Protein AF-A0A8H6X3E8-F1 (afdb_monomer_lite)

Organism: NCBI:txid2733690

Sequence (227 aa):
MFSSPVAAVLWLTLVSVALADEPLVNSFNVSTCPGYSLHSLSETDAGLTAQLSLAGPACNAFGIDITDLTIEVKYETETRLHVNIFDTANSQFTIPETVVTRAQVSDSNTAAKSDLVFNYDPSPFAFWITRRSAPHSIPLFDTRPSSLPTTPIPPVIAGDPSTELDGFPLVFENQYIQVTILGVVHKPSEVLVGGEGKTYSYAGPQQKLVVSKLALDLNGRTTIEWK

InterPro domains:
  IPR011013 Galactose mutarotase-like domain superfamily [SSF74650] (26-180)

Radius of gyration: 25.51 Å; chains: 1; bounding box: 54×74×84 Å

Foldseek 3Di:
DDDDDDDDDDDDDDDPPPPPPDPDDALLACLPFQFWFWDDKDADQFGIKTKIARRDDFNNNAATFQGIKIWTWGQQAQEDIDIDIDRPVNLADDDDCVVPPDRDRDPPGGPVSHQWDWDWDGVSTWIFIDGVVCNPDDTPGTQDQVVDDDDQDCAPDPPDCPRTDHDRGPTDHQHKDKDKDFPLQDDFPFKAKQRHTFDWDADNVRSIIMTIRDRDRPVDDMDIDTD

pLDDT: mean 83.89, std 16.43, range [31.72, 98.56]

Secondary structure (DSSP, 8-state):
--PPPPPP---------------------GGG---EEEEEEEEETTEEEEEEEESSS---SSSPBPSEEEEEEEEEETTEEEEEEEETT--S----TTTS-PPPPPTT--TTT-SEEEEEEETTEEEEEEETT-TTSPPSEE--GGGSPPSPBPPSSTT-GGG-B-------B---EEEEEE---S--S-EEETTEE--EEEEGGGTEEEEEEE---TTS---EEE-

Structure (mmCIF, N/CA/C/O backbone):
data_AF-A0A8H6X3E8-F1
#
_entry.id   AF-A0A8H6X3E8-F1
#
loop_
_atom_site.group_PDB
_atom_site.id
_atom_site.type_symbol
_atom_site.label_atom_id
_atom_site.label_alt_id
_atom_site.label_comp_id
_atom_site.label_asym_id
_atom_site.label_entity_id
_atom_site.label_seq_id
_atom_site.pdbx_PDB_ins_code
_atom_site.Cartn_x
_atom_site.Cartn_y
_atom_site.Cartn_z
_atom_site.occupancy
_atom_site.B_iso_or_equiv
_atom_site.auth_seq_id
_atom_site.auth_comp_id
_atom_site.auth_asym_id
_atom_site.auth_atom_id
_atom_site.pdbx_PDB_model_num
ATOM 1 N N . MET A 1 1 ? -11.147 -52.843 -60.252 1.00 40.88 1 MET A N 1
ATOM 2 C CA . MET A 1 1 ? -11.204 -51.372 -60.116 1.00 40.88 1 MET A CA 1
ATOM 3 C C . MET A 1 1 ? -11.263 -51.058 -58.632 1.00 40.88 1 MET A C 1
ATOM 5 O O . MET A 1 1 ? -12.295 -51.298 -58.026 1.00 40.88 1 MET A O 1
ATOM 9 N N . PHE A 1 2 ? -10.146 -50.642 -58.034 1.00 32.94 2 PHE A N 1
ATOM 10 C CA . PHE A 1 2 ? -10.081 -50.224 -56.630 1.00 32.94 2 PHE A CA 1
ATOM 11 C C . PHE A 1 2 ? -9.999 -48.695 -56.589 1.00 32.94 2 PHE A C 1
ATOM 13 O O . PHE A 1 2 ? -9.192 -48.105 -57.303 1.00 32.94 2 PHE A O 1
ATOM 20 N N . SER A 1 3 ? -10.878 -48.077 -55.803 1.00 36.38 3 SER A N 1
ATOM 21 C CA . SER A 1 3 ? -10.957 -46.631 -55.590 1.00 36.38 3 SER A CA 1
ATOM 22 C C . SER A 1 3 ? -10.023 -46.237 -54.444 1.00 36.38 3 SER A C 1
ATOM 24 O O . SER A 1 3 ? -10.183 -46.750 -53.339 1.00 36.38 3 SER A O 1
ATOM 26 N N . SER A 1 4 ? -9.064 -45.339 -54.687 1.00 38.75 4 SER A N 1
ATOM 27 C CA . SER A 1 4 ? -8.252 -44.717 -53.625 1.00 38.75 4 SER A CA 1
ATOM 28 C C . SER A 1 4 ? -9.047 -43.634 -52.888 1.00 38.75 4 SER A C 1
ATOM 30 O O . SER A 1 4 ? -9.792 -42.900 -53.540 1.00 38.75 4 SER A O 1
ATOM 32 N N . PRO A 1 5 ? -8.848 -43.445 -51.572 1.00 47.28 5 PRO A N 1
ATOM 33 C CA . PRO A 1 5 ? -9.266 -42.232 -50.891 1.00 47.28 5 PRO A CA 1
ATOM 34 C C . PRO A 1 5 ? -8.154 -41.176 -50.977 1.00 47.28 5 PRO A C 1
ATOM 36 O O . PRO A 1 5 ? -6.976 -41.462 -50.767 1.00 47.28 5 PRO A O 1
ATOM 39 N N . VAL A 1 6 ? -8.535 -39.940 -51.292 1.00 43.56 6 VAL A N 1
ATOM 40 C CA . VAL A 1 6 ? -7.657 -38.768 -51.207 1.00 43.56 6 VAL A CA 1
ATOM 41 C C . VAL A 1 6 ? -7.651 -38.303 -49.751 1.00 43.56 6 VAL A C 1
ATOM 43 O O . VAL A 1 6 ? -8.700 -37.961 -49.210 1.00 43.56 6 VAL A O 1
ATOM 46 N N . ALA A 1 7 ? -6.485 -38.306 -49.106 1.00 41.38 7 ALA A N 1
ATOM 47 C CA . ALA A 1 7 ? -6.306 -37.729 -47.778 1.00 41.38 7 ALA A CA 1
ATOM 48 C C . ALA A 1 7 ? -6.079 -36.214 -47.905 1.00 41.38 7 ALA A C 1
ATOM 50 O O . ALA A 1 7 ? -5.120 -35.778 -48.541 1.00 41.38 7 ALA A O 1
ATOM 51 N N . ALA A 1 8 ? -6.958 -35.414 -47.303 1.00 39.75 8 ALA A N 1
ATOM 52 C CA . ALA A 1 8 ? -6.764 -33.978 -47.147 1.00 39.75 8 ALA A CA 1
ATOM 53 C C . ALA A 1 8 ? -5.967 -33.719 -45.859 1.00 39.75 8 ALA A C 1
ATOM 55 O O . ALA A 1 8 ? -6.426 -34.041 -44.765 1.00 39.75 8 ALA A O 1
ATOM 56 N N . VAL A 1 9 ? -4.765 -33.156 -45.994 1.00 40.47 9 VAL A N 1
ATOM 57 C CA . VAL A 1 9 ? -3.933 -32.719 -44.865 1.00 40.47 9 VAL A CA 1
ATOM 58 C C . VAL A 1 9 ? -4.244 -31.249 -44.598 1.00 40.47 9 VAL A C 1
ATOM 60 O O . VAL A 1 9 ? -3.979 -30.391 -45.439 1.00 40.47 9 VAL A O 1
ATOM 63 N N . LEU A 1 10 ? -4.844 -30.970 -43.442 1.00 31.72 10 LEU A N 1
ATOM 64 C CA . LEU A 1 10 ? -5.155 -29.620 -42.982 1.00 31.72 10 LEU A CA 1
ATOM 65 C C . LEU A 1 10 ? -3.934 -29.061 -42.234 1.00 31.72 10 LEU A C 1
ATOM 67 O O . LEU A 1 10 ? -3.553 -29.587 -41.191 1.00 31.72 10 LEU A O 1
ATOM 71 N N . TRP A 1 11 ? -3.317 -28.006 -42.763 1.00 37.66 11 TRP A N 1
ATOM 72 C CA . TRP A 1 11 ? -2.226 -27.299 -42.092 1.00 37.66 11 TRP A CA 1
ATOM 73 C C . TRP A 1 11 ? -2.816 -26.204 -41.197 1.00 37.66 11 TRP A C 1
ATOM 75 O O . TRP A 1 11 ? -3.348 -25.217 -41.700 1.00 37.66 11 TRP A O 1
ATOM 85 N N . LEU A 1 12 ? -2.739 -26.371 -39.875 1.00 37.75 12 LEU A N 1
ATOM 86 C CA . LEU A 1 12 ? -2.974 -25.280 -38.926 1.00 37.75 12 LEU A CA 1
ATOM 87 C C . LEU A 1 12 ? -1.683 -24.469 -38.787 1.00 37.75 12 LEU A C 1
ATOM 89 O O . LEU A 1 12 ? -0.704 -24.935 -38.207 1.00 37.75 12 LEU A O 1
ATOM 93 N N . THR A 1 13 ? -1.675 -23.246 -39.310 1.00 37.94 13 THR A N 1
ATOM 94 C CA . THR A 1 13 ? -0.635 -22.261 -39.003 1.00 37.94 13 THR A CA 1
ATOM 95 C C . THR A 1 13 ? -0.908 -21.662 -37.627 1.00 37.94 13 THR A C 1
ATOM 97 O O . THR A 1 13 ? -1.825 -20.857 -37.467 1.00 37.94 13 THR A O 1
ATOM 100 N N . LEU A 1 14 ? -0.110 -22.049 -36.632 1.00 42.88 14 LEU A N 1
ATOM 101 C CA . LEU A 1 14 ? 0.003 -21.324 -35.368 1.00 42.88 14 LEU A CA 1
ATOM 102 C C . LEU A 1 14 ? 0.678 -19.977 -35.649 1.00 42.88 14 LEU A C 1
ATOM 104 O O . LEU A 1 14 ? 1.861 -19.927 -35.981 1.00 42.88 14 LEU A O 1
ATOM 108 N N . VAL A 1 15 ? -0.078 -18.887 -35.539 1.00 45.19 15 VAL A N 1
ATOM 109 C CA . VAL A 1 15 ? 0.494 -17.540 -35.469 1.00 45.19 15 VAL A CA 1
ATOM 110 C C . VAL A 1 15 ? 0.884 -17.309 -34.015 1.00 45.19 15 VAL A C 1
ATOM 112 O O . VAL A 1 15 ? 0.040 -16.995 -33.180 1.00 45.19 15 VAL A O 1
ATOM 115 N N . SER A 1 16 ? 2.162 -17.501 -33.699 1.00 46.25 16 SER A N 1
ATOM 116 C CA . SER A 1 16 ? 2.721 -17.033 -32.433 1.00 46.25 16 SER A CA 1
ATO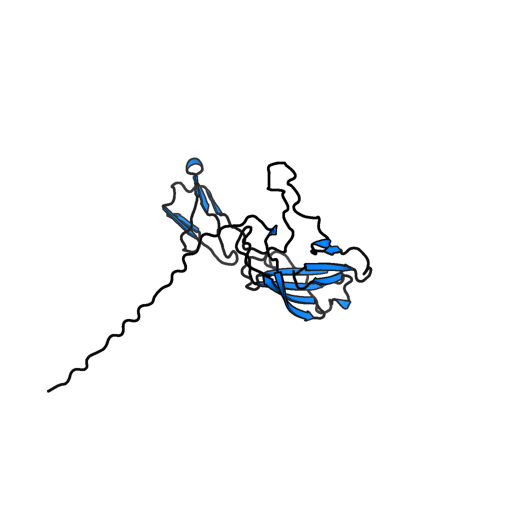M 117 C C . SER A 1 16 ? 2.852 -15.516 -32.516 1.00 46.25 16 SER A C 1
ATOM 119 O O . SER A 1 16 ? 3.774 -15.003 -33.149 1.00 46.25 16 SER A O 1
ATOM 121 N N . VAL A 1 17 ? 1.919 -14.785 -31.905 1.00 44.78 17 VAL A N 1
ATOM 122 C CA . VAL A 1 17 ? 2.132 -13.365 -31.611 1.00 44.78 17 VAL A CA 1
ATOM 123 C C . VAL A 1 17 ? 3.135 -13.320 -30.466 1.00 44.78 17 VAL A C 1
ATOM 125 O O . VAL A 1 17 ? 2.775 -13.503 -29.307 1.00 44.78 17 VAL A O 1
ATOM 128 N N . ALA A 1 18 ? 4.413 -13.146 -30.795 1.00 47.00 18 ALA A N 1
ATOM 129 C CA . ALA A 1 18 ? 5.382 -12.705 -29.808 1.00 47.00 18 ALA A CA 1
ATOM 130 C C . ALA A 1 18 ? 5.005 -11.264 -29.450 1.00 47.00 18 ALA A C 1
ATOM 132 O O . ALA A 1 18 ? 5.168 -10.361 -30.271 1.00 47.00 18 ALA A O 1
ATOM 133 N N . LEU A 1 19 ? 4.438 -11.059 -28.260 1.00 45.53 19 LEU A N 1
ATOM 134 C CA . LEU A 1 19 ? 4.411 -9.736 -27.650 1.00 45.53 19 LEU A CA 1
ATOM 135 C C . LEU A 1 19 ? 5.879 -9.352 -27.469 1.00 45.53 19 LEU A C 1
ATOM 137 O O . LEU A 1 19 ? 6.584 -9.959 -26.666 1.00 45.53 19 LEU A O 1
ATOM 141 N N . ALA A 1 20 ? 6.369 -8.434 -28.300 1.00 42.62 20 ALA A N 1
ATOM 142 C CA . ALA A 1 20 ? 7.636 -7.788 -28.026 1.00 42.62 20 ALA A CA 1
ATOM 143 C C . ALA A 1 20 ? 7.467 -7.084 -26.676 1.00 42.62 20 ALA A C 1
ATOM 145 O O . ALA A 1 20 ? 6.574 -6.253 -26.524 1.00 42.62 20 ALA A O 1
ATOM 146 N N . ASP A 1 21 ? 8.258 -7.499 -25.692 1.00 47.53 21 ASP A N 1
ATOM 147 C CA . ASP A 1 21 ? 8.328 -6.854 -24.389 1.00 47.53 21 ASP A CA 1
ATOM 148 C C . ASP A 1 21 ? 8.902 -5.448 -24.629 1.00 47.53 21 ASP A C 1
ATOM 150 O O . ASP A 1 21 ? 10.101 -5.285 -24.874 1.00 47.53 21 ASP A O 1
ATOM 154 N N . GLU A 1 22 ? 8.025 -4.444 -24.727 1.00 52.09 22 GLU A N 1
ATOM 155 C CA . GLU A 1 22 ? 8.434 -3.049 -24.887 1.00 52.09 22 GLU A CA 1
ATOM 156 C C . GLU A 1 22 ? 9.322 -2.672 -23.694 1.00 52.09 22 GLU A C 1
ATOM 158 O O . GLU A 1 22 ? 8.978 -2.971 -22.545 1.00 52.09 22 GLU A O 1
ATOM 163 N N . PRO A 1 23 ? 10.481 -2.032 -23.920 1.00 59.50 23 PRO A N 1
ATOM 164 C CA . PRO A 1 23 ? 11.394 -1.732 -22.835 1.00 59.50 23 PRO A CA 1
ATOM 165 C C . PRO A 1 23 ? 10.707 -0.802 -21.835 1.00 59.50 23 PRO A C 1
ATOM 167 O O . PRO A 1 23 ? 10.338 0.318 -22.180 1.00 59.50 23 PRO A O 1
ATOM 170 N N . LEU A 1 24 ? 10.588 -1.248 -20.582 1.00 67.00 24 LEU A N 1
ATOM 171 C CA . LEU A 1 24 ? 10.084 -0.430 -19.479 1.00 67.00 24 LEU A CA 1
ATOM 172 C C . LEU A 1 24 ? 10.776 0.932 -19.429 1.00 67.00 24 LEU A C 1
ATOM 174 O O . LEU A 1 24 ? 11.992 1.026 -19.189 1.00 67.00 24 LEU A O 1
ATOM 178 N N . VAL A 1 25 ? 9.973 1.973 -19.648 1.00 77.94 25 VAL A N 1
ATOM 179 C CA . VAL A 1 25 ? 10.348 3.371 -19.473 1.00 77.94 25 VAL A CA 1
ATOM 180 C C . VAL A 1 25 ? 9.780 3.829 -18.142 1.00 77.94 25 VAL A C 1
ATOM 182 O O . VAL A 1 25 ? 8.579 4.040 -18.009 1.00 77.94 25 VAL A O 1
ATOM 185 N N . ASN A 1 26 ? 10.670 3.978 -17.169 1.00 84.12 26 ASN A N 1
ATOM 186 C CA . ASN A 1 26 ? 10.313 4.518 -15.871 1.00 84.12 26 ASN A CA 1
ATOM 187 C C . ASN A 1 26 ? 10.025 6.018 -16.002 1.00 84.12 26 ASN A C 1
ATOM 189 O O . ASN A 1 26 ? 10.813 6.739 -16.623 1.00 84.12 26 ASN A O 1
ATOM 193 N N . SER A 1 27 ? 8.931 6.496 -15.410 1.00 85.44 27 SER A N 1
ATOM 194 C CA . SER A 1 27 ? 8.602 7.927 -15.434 1.00 85.44 27 SER A CA 1
ATOM 195 C C . SER A 1 27 ? 9.453 8.748 -14.462 1.00 85.44 27 SER A C 1
ATOM 197 O O . SER A 1 27 ? 9.591 9.955 -14.655 1.00 85.44 27 SER A O 1
ATOM 199 N N . PHE A 1 28 ? 10.036 8.104 -13.441 1.00 84.62 28 PHE A N 1
ATOM 200 C CA . PHE A 1 28 ? 10.772 8.728 -12.335 1.00 84.62 28 PHE A CA 1
ATOM 201 C C . PHE A 1 28 ? 9.982 9.830 -11.616 1.00 84.62 28 PHE A C 1
ATOM 203 O O . PHE A 1 28 ? 10.574 10.714 -11.004 1.00 84.62 28 PHE A O 1
ATOM 210 N N . ASN A 1 29 ? 8.649 9.796 -11.703 1.00 85.88 29 ASN A N 1
ATOM 211 C CA . ASN A 1 29 ? 7.792 10.859 -11.202 1.00 85.88 29 ASN A CA 1
ATOM 212 C C . ASN A 1 29 ? 6.521 10.292 -10.560 1.00 85.88 29 ASN A C 1
ATOM 214 O O . ASN A 1 29 ? 5.564 9.910 -11.237 1.00 85.88 29 ASN A O 1
ATOM 218 N N . VAL A 1 30 ? 6.487 10.333 -9.230 1.00 90.38 30 VAL A N 1
ATOM 219 C CA . VAL A 1 30 ? 5.354 9.831 -8.445 1.00 90.38 30 VAL A CA 1
ATOM 220 C C . VAL A 1 30 ? 4.165 10.787 -8.391 1.00 90.38 30 VAL A C 1
ATOM 222 O O . VAL A 1 30 ? 3.067 10.353 -8.060 1.00 90.38 30 VAL A O 1
ATOM 225 N N . SER A 1 31 ? 4.323 12.069 -8.745 1.00 90.88 31 SER A N 1
ATOM 226 C CA . SER A 1 31 ? 3.215 13.047 -8.700 1.00 90.88 31 SER A CA 1
ATOM 227 C C . SER A 1 31 ? 2.073 12.717 -9.665 1.00 90.88 31 SER A C 1
ATOM 229 O O . SER A 1 31 ? 0.961 13.216 -9.508 1.00 90.88 31 SER A O 1
ATOM 231 N N . THR A 1 32 ? 2.344 11.861 -10.652 1.00 90.19 32 THR A N 1
ATOM 232 C CA . THR A 1 32 ? 1.369 11.406 -11.650 1.00 90.19 32 THR A CA 1
ATOM 233 C C . THR A 1 32 ? 0.772 10.035 -11.339 1.00 90.19 32 THR A C 1
ATOM 235 O O . THR A 1 32 ? -0.114 9.584 -12.064 1.00 90.19 32 THR A O 1
ATOM 238 N N . CYS A 1 33 ? 1.228 9.369 -10.273 1.00 94.88 33 CYS A N 1
ATOM 239 C CA . CYS A 1 33 ? 0.731 8.050 -9.917 1.00 94.88 33 CYS A CA 1
ATOM 240 C C . CYS A 1 33 ? -0.719 8.121 -9.431 1.00 94.88 33 CYS A C 1
ATOM 242 O O . CYS A 1 33 ? -1.036 8.936 -8.559 1.00 94.88 33 CYS A O 1
ATOM 244 N N . PRO A 1 34 ? -1.609 7.260 -9.957 1.00 95.94 34 PRO A N 1
ATOM 245 C CA . PRO A 1 34 ? -3.038 7.346 -9.668 1.00 95.94 34 PRO A CA 1
ATOM 246 C C . PRO A 1 34 ? -3.383 6.925 -8.232 1.00 95.94 34 PRO A C 1
ATOM 248 O O . PRO A 1 34 ? -4.476 7.217 -7.750 1.00 95.94 34 PRO A O 1
ATOM 251 N N . GLY A 1 35 ? -2.468 6.235 -7.545 1.00 96.38 35 GLY A N 1
ATOM 252 C CA . GLY A 1 35 ? -2.759 5.562 -6.288 1.00 96.38 35 GLY A CA 1
ATOM 253 C C . GLY A 1 35 ? -3.698 4.375 -6.497 1.00 96.38 35 GLY A C 1
ATOM 254 O O . GLY A 1 35 ? -3.790 3.814 -7.588 1.00 96.38 35 GLY A O 1
ATOM 255 N N . TYR A 1 36 ? -4.414 3.999 -5.445 1.00 98.31 36 TYR A N 1
ATOM 256 C CA . TYR A 1 36 ? -5.285 2.827 -5.436 1.00 98.31 36 TYR A CA 1
ATOM 257 C C . TYR A 1 36 ? -6.697 3.200 -5.000 1.00 98.31 36 TYR A C 1
ATOM 259 O O . TYR A 1 36 ? -6.880 4.180 -4.286 1.00 98.31 36 TYR A O 1
ATOM 267 N N . SER A 1 37 ? -7.684 2.401 -5.385 1.00 98.31 37 SER A N 1
ATOM 268 C CA . SER A 1 37 ? -9.071 2.521 -4.936 1.00 98.31 37 SER A CA 1
ATOM 269 C C . SER A 1 37 ? -9.541 1.204 -4.333 1.00 98.31 37 SER A C 1
ATOM 271 O O . SER A 1 37 ? -9.174 0.122 -4.789 1.00 98.31 37 SER A O 1
ATOM 273 N N . LEU A 1 38 ? -10.376 1.298 -3.303 1.00 98.38 38 LEU A N 1
ATOM 274 C CA . LEU A 1 38 ? -11.002 0.157 -2.653 1.00 98.38 38 LEU A CA 1
ATOM 275 C C . LEU A 1 38 ? -11.981 -0.526 -3.614 1.00 98.38 38 LEU A C 1
ATOM 277 O O . LEU A 1 38 ? -12.972 0.071 -4.032 1.00 98.38 38 LEU A O 1
ATOM 281 N N . HIS A 1 39 ? -11.712 -1.790 -3.926 1.00 97.50 39 HIS A N 1
ATOM 282 C CA . HIS A 1 39 ? -12.549 -2.629 -4.778 1.00 97.50 39 HIS A CA 1
ATOM 283 C C . HIS A 1 39 ? -13.544 -3.464 -3.959 1.00 97.50 39 HIS A C 1
ATOM 285 O O . HIS A 1 39 ? -14.726 -3.541 -4.291 1.00 97.50 39 HIS A O 1
ATOM 291 N N . SER A 1 40 ? -13.093 -4.080 -2.864 1.00 97.62 40 SER A N 1
ATOM 292 C CA . SER A 1 40 ? -13.963 -4.861 -1.974 1.00 97.62 40 SER A CA 1
ATOM 293 C C . SER A 1 40 ? -13.443 -4.875 -0.544 1.00 97.62 40 SER A C 1
ATOM 295 O O . SER A 1 40 ? -12.238 -4.780 -0.332 1.00 97.62 40 SER A O 1
ATOM 297 N N . LEU A 1 41 ? -14.340 -5.056 0.424 1.00 97.75 41 LEU A N 1
ATOM 298 C CA . LEU A 1 41 ? -14.025 -5.066 1.850 1.00 97.75 41 LEU A CA 1
ATOM 299 C C . LEU A 1 41 ? -14.802 -6.172 2.571 1.00 97.75 41 LEU A C 1
ATOM 301 O O . LEU A 1 41 ? -16.004 -6.326 2.360 1.00 97.75 41 LEU A O 1
ATOM 305 N N . SER A 1 42 ? -14.115 -6.904 3.443 1.00 97.50 42 SER A N 1
ATOM 306 C CA . SER A 1 42 ? -14.690 -7.882 4.363 1.00 97.50 42 SER A CA 1
ATOM 307 C C . SER A 1 42 ? -14.216 -7.577 5.779 1.00 97.50 42 SER A C 1
ATOM 309 O O . SER A 1 42 ? -13.018 -7.608 6.049 1.00 97.50 42 SER A O 1
ATOM 311 N N . GLU A 1 43 ? -15.147 -7.317 6.691 1.00 95.75 43 GLU A N 1
ATOM 312 C CA . GLU A 1 43 ? -14.853 -7.014 8.094 1.00 95.75 43 GLU A CA 1
ATOM 313 C C . GLU A 1 43 ? -15.239 -8.179 9.012 1.00 95.75 43 GLU A C 1
ATOM 315 O O . GLU A 1 43 ? -16.175 -8.934 8.749 1.00 95.75 43 GLU A O 1
ATOM 320 N N . THR A 1 44 ? -14.503 -8.311 10.109 1.00 92.69 44 THR A N 1
ATOM 321 C CA . THR A 1 44 ? -14.732 -9.267 11.194 1.00 92.69 44 THR A CA 1
ATOM 322 C C . THR A 1 44 ? -14.451 -8.580 12.530 1.00 92.69 44 THR A C 1
ATOM 324 O O . THR A 1 44 ? -13.820 -7.524 12.576 1.00 92.69 44 THR A O 1
ATOM 327 N N . ASP A 1 45 ? -14.821 -9.208 13.645 1.00 90.50 45 ASP A N 1
ATOM 328 C CA . ASP A 1 45 ? -14.486 -8.668 14.969 1.00 90.50 45 ASP A CA 1
ATOM 329 C C . ASP A 1 45 ? -12.969 -8.548 15.201 1.00 90.50 45 ASP A C 1
ATOM 331 O O . ASP A 1 45 ? -12.534 -7.715 15.996 1.00 90.50 45 ASP A O 1
ATOM 335 N N . ALA A 1 46 ? -12.157 -9.354 14.508 1.00 90.19 46 ALA A N 1
ATOM 336 C CA . ALA A 1 46 ? -10.700 -9.386 14.636 1.00 90.19 46 ALA A CA 1
ATOM 337 C C . ALA A 1 46 ? -9.970 -8.399 13.700 1.00 90.19 46 ALA A C 1
ATOM 339 O O . ALA A 1 46 ? -8.752 -8.232 13.817 1.00 90.19 46 ALA A O 1
ATOM 340 N N . GLY A 1 47 ? -10.684 -7.730 12.787 1.00 93.94 47 GLY A N 1
ATOM 341 C CA . GLY A 1 47 ? -10.098 -6.818 11.805 1.00 93.94 47 GLY A CA 1
ATOM 342 C C . GLY A 1 47 ? -10.780 -6.883 10.442 1.00 93.94 47 GLY A C 1
ATOM 343 O O . GLY A 1 47 ? -11.956 -7.223 10.353 1.00 93.94 47 GLY A O 1
ATOM 344 N N . LEU A 1 48 ? -10.058 -6.555 9.371 1.00 96.19 48 LEU A N 1
ATOM 345 C CA . LEU A 1 48 ? -10.621 -6.513 8.021 1.00 96.19 48 LEU A CA 1
ATOM 346 C C . LEU A 1 48 ? -9.638 -6.981 6.950 1.00 96.19 48 LEU A C 1
ATOM 348 O O . LEU A 1 48 ? -8.420 -6.943 7.128 1.00 96.19 48 LEU A O 1
ATOM 352 N N . THR A 1 49 ? -10.195 -7.383 5.814 1.00 98.00 49 THR A N 1
ATOM 353 C CA . THR A 1 49 ? -9.467 -7.647 4.577 1.00 98.00 49 THR A CA 1
ATOM 354 C C . THR A 1 49 ? -10.084 -6.819 3.460 1.00 98.00 49 THR A C 1
ATOM 356 O O . THR A 1 49 ? -11.294 -6.875 3.237 1.00 98.00 49 THR A O 1
ATOM 359 N N . ALA A 1 50 ? -9.259 -6.051 2.759 1.00 97.94 50 ALA A N 1
ATOM 360 C CA . ALA A 1 50 ? -9.667 -5.189 1.662 1.00 97.94 50 ALA A CA 1
ATOM 361 C C . ALA A 1 50 ? -8.869 -5.511 0.399 1.00 97.94 50 ALA A C 1
ATOM 363 O O . ALA A 1 50 ? -7.664 -5.721 0.470 1.00 97.94 50 ALA A O 1
ATOM 364 N N . GLN A 1 51 ? -9.538 -5.495 -0.751 1.00 98.56 51 GLN A N 1
ATOM 365 C CA . GLN A 1 51 ? -8.889 -5.542 -2.058 1.00 98.56 51 GLN A CA 1
ATOM 366 C C . GLN A 1 51 ? -8.830 -4.135 -2.621 1.00 98.56 51 GLN A C 1
ATOM 368 O O . GLN A 1 51 ? -9.854 -3.445 -2.655 1.00 98.56 51 GLN A O 1
ATOM 373 N N . LEU A 1 52 ? -7.651 -3.729 -3.073 1.00 98.56 52 LEU A N 1
ATOM 374 C CA . LEU A 1 52 ? -7.433 -2.479 -3.773 1.00 98.56 52 LEU A CA 1
ATOM 375 C C . LEU A 1 52 ? -7.049 -2.745 -5.224 1.00 98.56 52 LEU A C 1
ATOM 377 O O . LEU A 1 52 ? -6.291 -3.672 -5.501 1.00 98.56 52 LEU A O 1
ATOM 381 N N . SER A 1 53 ? -7.501 -1.871 -6.114 1.00 98.38 53 SER A N 1
ATOM 382 C CA . SER A 1 53 ? -7.085 -1.855 -7.515 1.00 98.38 53 SER A CA 1
ATOM 383 C C . SER A 1 53 ? -6.447 -0.515 -7.853 1.00 98.38 53 SER A C 1
ATOM 385 O O . SER A 1 53 ? -6.864 0.523 -7.331 1.00 98.38 53 SER A O 1
ATOM 387 N N . LEU A 1 54 ? -5.437 -0.530 -8.719 1.00 98.06 54 LEU A N 1
ATOM 388 C CA . LEU A 1 54 ? -4.783 0.677 -9.216 1.00 98.06 54 LEU A CA 1
ATOM 389 C C . LEU A 1 54 ? -5.827 1.628 -9.828 1.00 98.06 54 LEU A C 1
ATOM 391 O O . LEU A 1 54 ? -6.617 1.239 -10.689 1.00 98.06 54 LEU A O 1
ATOM 395 N N . ALA A 1 55 ? -5.851 2.881 -9.374 1.00 97.25 55 ALA A N 1
ATOM 396 C CA . ALA A 1 55 ? -6.944 3.820 -9.647 1.00 97.25 55 ALA A CA 1
ATOM 397 C C . ALA A 1 55 ? -6.857 4.508 -11.027 1.00 97.25 55 ALA A C 1
ATOM 399 O O . ALA A 1 55 ? -7.521 5.516 -11.278 1.00 97.25 55 ALA A O 1
ATOM 400 N N . GLY A 1 56 ? -6.023 3.995 -11.930 1.00 96.00 56 GLY A N 1
ATOM 401 C CA . GLY A 1 56 ? -5.766 4.577 -13.242 1.00 96.00 56 GLY A CA 1
ATOM 402 C C . GLY A 1 56 ? -4.645 3.849 -13.987 1.00 96.00 56 GLY A C 1
ATOM 403 O O . GLY A 1 56 ? -4.246 2.757 -13.582 1.00 96.00 56 GLY A O 1
ATOM 404 N N . PRO A 1 57 ? -4.135 4.433 -15.086 1.00 95.19 57 PRO A N 1
ATOM 405 C CA . PRO A 1 57 ? -2.977 3.896 -15.790 1.00 95.19 57 PRO A CA 1
ATOM 406 C C . PRO A 1 57 ? -1.749 3.814 -14.877 1.00 95.19 57 PRO A C 1
ATOM 408 O O . PRO A 1 57 ? -1.504 4.731 -14.095 1.00 95.19 57 PRO A O 1
ATOM 411 N N . ALA A 1 58 ? -0.964 2.747 -15.029 1.00 93.50 58 ALA A N 1
ATOM 412 C CA . ALA A 1 58 ? 0.329 2.603 -14.368 1.00 93.50 58 ALA A CA 1
ATOM 413 C C . ALA A 1 58 ? 1.239 3.802 -14.675 1.00 93.50 58 ALA A C 1
ATOM 415 O O . ALA A 1 58 ? 1.427 4.162 -15.841 1.00 93.50 58 ALA A O 1
ATOM 416 N N . CYS A 1 59 ? 1.778 4.422 -13.626 1.00 92.00 59 CYS A N 1
ATOM 417 C CA . CYS A 1 59 ? 2.747 5.508 -13.744 1.00 92.00 59 CYS A CA 1
ATOM 418 C C . CYS A 1 59 ? 4.167 4.976 -13.933 1.00 92.00 59 CYS A C 1
ATOM 420 O O . CYS A 1 59 ? 5.004 5.693 -14.492 1.00 92.00 59 CYS A O 1
ATOM 422 N N . ASN A 1 60 ? 4.425 3.741 -13.487 1.00 90.75 60 ASN A N 1
ATOM 423 C CA . ASN A 1 60 ? 5.705 3.051 -13.552 1.00 90.75 60 ASN A CA 1
ATOM 424 C C . ASN A 1 60 ? 6.859 3.991 -13.175 1.00 90.75 60 ASN A C 1
ATOM 426 O O . ASN A 1 60 ? 7.763 4.248 -13.974 1.00 90.75 60 ASN A O 1
ATOM 430 N N . ALA A 1 61 ? 6.778 4.619 -12.002 1.00 88.94 61 ALA A N 1
ATOM 431 C CA . ALA A 1 61 ? 7.737 5.628 -11.577 1.00 88.94 61 ALA A CA 1
ATOM 432 C C . ALA A 1 61 ? 9.136 5.034 -11.447 1.00 88.94 61 ALA A C 1
ATOM 434 O O . ALA A 1 61 ? 10.089 5.587 -12.001 1.00 88.94 61 ALA A O 1
ATOM 435 N N . PHE A 1 62 ? 9.262 3.887 -10.784 1.00 84.88 62 PHE A N 1
ATOM 436 C CA . PHE A 1 62 ? 10.545 3.229 -10.541 1.00 84.88 62 PHE A CA 1
ATOM 437 C C . PHE A 1 62 ? 10.556 1.731 -10.894 1.00 84.88 62 PHE A C 1
ATOM 439 O O . PHE A 1 62 ? 11.640 1.146 -10.999 1.00 84.88 62 PHE A O 1
ATOM 446 N N . GLY A 1 63 ? 9.397 1.133 -11.159 1.00 86.38 63 GLY A N 1
ATOM 447 C CA . GLY A 1 63 ? 9.198 -0.248 -11.600 1.00 86.38 63 GLY A CA 1
ATOM 448 C C . GLY A 1 63 ? 7.853 -0.427 -12.304 1.00 86.38 63 GLY A C 1
ATOM 449 O O . GLY A 1 63 ? 7.270 0.548 -12.763 1.00 86.38 63 GLY A O 1
ATOM 450 N N . ILE A 1 64 ? 7.367 -1.665 -12.414 1.00 87.75 64 ILE A N 1
ATOM 451 C CA . ILE A 1 64 ? 6.002 -1.936 -12.890 1.00 87.75 64 ILE A CA 1
ATOM 452 C C . ILE A 1 64 ? 5.043 -1.805 -11.706 1.00 87.75 64 ILE A C 1
ATOM 454 O O . ILE A 1 64 ? 5.231 -2.503 -10.705 1.00 87.75 64 ILE A O 1
ATOM 458 N N . ASP A 1 65 ? 4.005 -0.979 -11.834 1.00 92.19 65 ASP A N 1
ATOM 459 C CA . ASP A 1 65 ? 2.916 -0.911 -10.851 1.00 92.19 65 ASP A CA 1
ATOM 460 C C . ASP A 1 65 ? 2.209 -2.264 -10.689 1.00 92.19 65 ASP A C 1
ATOM 462 O O . ASP A 1 65 ? 1.862 -2.942 -11.661 1.00 92.19 65 ASP A O 1
ATOM 466 N N . ILE A 1 66 ? 1.939 -2.642 -9.443 1.00 93.44 66 ILE A N 1
ATOM 467 C CA . ILE A 1 66 ? 1.164 -3.839 -9.121 1.00 93.44 66 ILE A CA 1
ATOM 468 C C . ILE A 1 66 ? -0.319 -3.486 -9.166 1.00 93.44 66 ILE A C 1
ATOM 470 O O . ILE A 1 66 ? -0.796 -2.665 -8.398 1.00 93.44 66 ILE A O 1
ATOM 474 N N . THR A 1 67 ? -1.084 -4.122 -10.047 1.00 96.25 67 THR A N 1
ATOM 475 C CA . THR A 1 67 ? -2.479 -3.721 -10.284 1.00 96.25 67 THR A CA 1
ATOM 476 C C . THR A 1 67 ? -3.402 -3.973 -9.101 1.00 96.25 67 THR A C 1
ATOM 478 O O . THR A 1 67 ? -4.294 -3.164 -8.850 1.00 96.25 67 THR A O 1
ATOM 481 N N . ASP A 1 68 ? -3.192 -5.078 -8.385 1.00 97.56 68 ASP A N 1
ATOM 482 C CA . ASP A 1 68 ? -4.116 -5.570 -7.369 1.00 97.56 68 ASP A CA 1
ATOM 483 C C . ASP A 1 68 ? -3.390 -5.825 -6.052 1.00 97.56 68 ASP A C 1
ATOM 485 O O . ASP A 1 68 ? -2.525 -6.702 -5.950 1.00 97.56 68 ASP A O 1
ATOM 489 N N . LEU A 1 69 ? -3.801 -5.112 -5.007 1.00 98.06 69 LEU A N 1
ATOM 490 C CA . LEU A 1 69 ? -3.257 -5.256 -3.661 1.00 98.06 69 LEU A CA 1
ATOM 491 C C . LEU A 1 69 ? -4.304 -5.822 -2.707 1.00 98.06 69 LEU A C 1
ATOM 493 O O . LEU A 1 69 ? -5.490 -5.504 -2.795 1.00 98.06 69 LEU A O 1
ATOM 497 N N . THR A 1 70 ? -3.834 -6.594 -1.738 1.00 98.19 70 THR A N 1
ATOM 498 C CA . THR A 1 70 ? -4.611 -6.986 -0.569 1.00 98.19 70 THR A CA 1
ATOM 499 C C . THR A 1 70 ? -4.105 -6.216 0.640 1.00 98.19 70 THR A C 1
ATOM 501 O O . THR A 1 70 ? -2.903 -6.143 0.901 1.00 98.19 70 THR A O 1
ATOM 504 N N . ILE A 1 71 ? -5.040 -5.663 1.405 1.00 97.88 71 ILE A N 1
ATOM 505 C CA . ILE A 1 71 ? -4.789 -5.116 2.731 1.00 97.88 71 ILE A CA 1
ATOM 506 C C . ILE A 1 71 ? -5.399 -6.045 3.761 1.00 97.88 71 ILE A C 1
ATOM 508 O O . ILE A 1 71 ? -6.589 -6.347 3.715 1.00 97.88 71 ILE A O 1
ATOM 512 N N . GLU A 1 72 ? -4.592 -6.448 4.731 1.00 96.50 72 GLU A N 1
ATOM 513 C CA . GLU A 1 72 ? -5.035 -7.181 5.904 1.00 96.50 72 GLU A CA 1
ATOM 514 C C . GLU A 1 72 ? -4.767 -6.353 7.160 1.00 96.50 72 GLU A C 1
ATOM 516 O O . GLU A 1 72 ? -3.623 -6.037 7.493 1.00 96.50 72 GLU A O 1
ATOM 521 N N . VAL A 1 73 ? -5.834 -6.030 7.883 1.00 96.56 73 VAL A N 1
ATOM 522 C CA . VAL A 1 73 ? -5.772 -5.341 9.169 1.00 96.56 73 VAL A CA 1
ATOM 523 C C . VAL A 1 73 ? -6.159 -6.326 10.260 1.00 96.56 73 VAL A C 1
ATOM 525 O O . VAL A 1 73 ? -7.251 -6.886 10.227 1.00 96.56 73 VAL A O 1
ATOM 528 N N . LYS A 1 74 ? -5.281 -6.521 11.245 1.00 93.62 74 LYS A N 1
ATOM 529 C CA . LYS A 1 74 ? -5.479 -7.451 12.364 1.00 93.62 74 LYS A CA 1
ATOM 530 C C . LYS A 1 74 ? -5.294 -6.751 13.703 1.00 93.62 74 LYS A C 1
ATOM 532 O O . LYS A 1 74 ? -4.256 -6.136 13.956 1.00 93.62 74 LYS A O 1
ATOM 537 N N . TYR A 1 75 ? -6.278 -6.895 14.582 1.00 92.94 75 TYR A N 1
ATOM 538 C CA . TYR A 1 75 ? -6.185 -6.491 15.981 1.00 92.94 75 TYR A CA 1
ATOM 539 C C . TYR A 1 75 ? -5.456 -7.572 16.776 1.00 92.94 75 TYR A C 1
ATOM 541 O O . TYR A 1 75 ? -6.060 -8.505 17.298 1.00 92.94 75 TYR A O 1
ATOM 549 N N . GLU A 1 76 ? -4.131 -7.475 16.843 1.00 87.62 76 GLU A N 1
ATOM 550 C CA . GLU A 1 76 ? -3.323 -8.529 17.449 1.00 87.62 76 GLU A CA 1
ATOM 551 C C . GLU A 1 76 ? -3.340 -8.484 18.980 1.00 87.62 76 GLU A C 1
ATOM 553 O O . GLU A 1 76 ? -3.254 -9.536 19.603 1.00 87.62 76 GLU A O 1
ATOM 558 N N . THR A 1 77 ? -3.450 -7.298 19.591 1.00 85.06 77 THR A N 1
ATOM 559 C CA . THR A 1 77 ? -3.680 -7.094 21.037 1.00 85.06 77 THR A CA 1
ATOM 560 C C . THR A 1 77 ? -4.502 -5.817 21.267 1.00 85.06 77 THR A C 1
ATOM 562 O O . THR A 1 77 ? -4.754 -5.060 20.331 1.00 85.06 77 THR A O 1
ATOM 565 N N . GLU A 1 78 ? -4.873 -5.512 22.517 1.00 84.69 78 GLU A N 1
ATOM 566 C CA . GLU A 1 78 ? -5.550 -4.247 22.872 1.00 84.69 78 GLU A CA 1
ATOM 567 C C . GLU A 1 78 ? -4.768 -2.997 22.425 1.00 84.69 78 GLU A C 1
ATOM 569 O O . GLU A 1 78 ? -5.362 -1.966 22.101 1.00 84.69 78 GLU A O 1
ATOM 574 N N . THR A 1 79 ? -3.439 -3.101 22.357 1.00 87.19 79 THR A N 1
ATOM 575 C CA . THR A 1 79 ? -2.514 -1.998 22.060 1.00 87.19 79 THR A CA 1
ATOM 576 C C . THR A 1 79 ? -1.715 -2.196 20.771 1.00 87.19 79 THR A C 1
ATOM 578 O O . THR A 1 79 ? -0.823 -1.395 20.488 1.00 87.19 79 THR A O 1
ATOM 581 N N . ARG A 1 80 ? -2.015 -3.231 19.973 1.00 90.31 80 ARG A N 1
ATOM 582 C CA . ARG A 1 80 ? -1.307 -3.518 18.720 1.00 90.31 80 ARG A CA 1
ATOM 583 C C . ARG A 1 80 ? -2.277 -3.835 17.587 1.00 90.31 80 ARG A C 1
ATOM 585 O O . ARG A 1 80 ? -2.906 -4.891 17.559 1.00 90.31 80 ARG A O 1
ATOM 592 N N . LEU A 1 81 ? -2.329 -2.915 16.632 1.00 92.69 81 LEU A N 1
ATOM 593 C CA . LEU A 1 81 ? -2.993 -3.064 15.346 1.00 92.69 81 LEU A CA 1
ATOM 594 C C . LEU A 1 81 ? -1.923 -3.302 14.281 1.00 92.69 81 LEU A C 1
ATOM 596 O O . LEU A 1 81 ? -0.963 -2.536 14.197 1.00 92.69 81 LEU A O 1
ATOM 600 N N . HIS A 1 82 ? -2.088 -4.344 13.477 1.00 93.44 82 HIS A N 1
ATOM 601 C CA . HIS A 1 82 ? -1.191 -4.653 12.373 1.00 93.44 82 HIS A CA 1
ATOM 602 C C . HIS A 1 82 ? -1.889 -4.381 11.048 1.00 93.44 82 HIS A C 1
ATOM 604 O O . HIS A 1 82 ? -2.957 -4.934 10.803 1.00 93.44 82 HIS A O 1
ATOM 610 N N . VAL A 1 83 ? -1.269 -3.569 10.195 1.00 96.00 83 VAL A N 1
ATOM 611 C CA . VAL A 1 83 ? -1.717 -3.316 8.823 1.00 96.00 83 VAL A CA 1
ATOM 612 C C . VAL A 1 83 ? -0.679 -3.924 7.889 1.00 96.00 83 VAL A C 1
ATOM 614 O O . VAL A 1 83 ? 0.489 -3.548 7.941 1.00 96.00 83 VAL A O 1
ATOM 617 N N . ASN A 1 84 ? -1.100 -4.878 7.065 1.00 94.44 84 ASN A N 1
ATOM 618 C CA . ASN A 1 84 ? -0.284 -5.512 6.037 1.00 94.44 84 ASN A CA 1
ATOM 619 C C . ASN A 1 84 ? -0.826 -5.123 4.664 1.00 94.44 84 ASN A C 1
ATOM 621 O O . ASN A 1 84 ? -2.019 -5.297 4.436 1.00 94.44 84 ASN A O 1
ATOM 625 N N . ILE A 1 85 ? 0.025 -4.643 3.761 1.00 95.56 85 ILE A N 1
ATOM 626 C CA . ILE A 1 85 ? -0.332 -4.357 2.367 1.00 95.56 85 ILE A CA 1
ATOM 627 C C . ILE A 1 85 ? 0.614 -5.175 1.498 1.00 95.56 85 ILE A C 1
ATOM 629 O O . ILE A 1 85 ? 1.829 -5.068 1.652 1.00 95.56 85 ILE A O 1
ATOM 633 N N . PHE A 1 86 ? 0.068 -5.998 0.613 1.00 94.12 86 PHE A N 1
ATOM 634 C CA . PHE A 1 86 ? 0.845 -6.902 -0.231 1.00 94.12 86 PHE A CA 1
ATOM 635 C C . PHE A 1 86 ? 0.171 -7.074 -1.590 1.00 94.12 86 PHE A C 1
ATOM 637 O O . PHE A 1 86 ? -1.009 -6.759 -1.751 1.00 94.12 86 PHE A O 1
ATOM 644 N N . ASP A 1 87 ? 0.914 -7.558 -2.583 1.00 94.62 87 ASP A N 1
ATOM 645 C CA . ASP A 1 87 ? 0.319 -7.891 -3.872 1.00 94.62 87 ASP A CA 1
ATOM 646 C C . ASP A 1 87 ? -0.641 -9.067 -3.723 1.00 94.62 87 ASP A C 1
ATOM 648 O O . ASP A 1 87 ? -0.319 -10.064 -3.084 1.00 94.62 87 ASP A O 1
ATOM 652 N N . THR A 1 88 ? -1.822 -8.974 -4.334 1.00 95.12 88 THR A N 1
ATOM 653 C CA . THR A 1 88 ? -2.870 -10.001 -4.192 1.00 95.12 88 THR A CA 1
ATOM 654 C C . THR A 1 88 ? -2.389 -11.378 -4.663 1.00 95.12 88 THR A C 1
ATOM 656 O O . THR A 1 88 ? -2.811 -12.405 -4.134 1.00 95.12 88 THR A O 1
ATOM 659 N N . ALA A 1 89 ? -1.484 -11.409 -5.644 1.00 92.00 89 ALA A N 1
ATOM 660 C CA . ALA A 1 89 ? -0.872 -12.636 -6.146 1.00 92.00 89 ALA A CA 1
ATOM 661 C C . ALA A 1 89 ? 0.119 -13.277 -5.155 1.00 92.00 89 ALA A C 1
ATOM 663 O O . ALA A 1 89 ? 0.485 -14.439 -5.339 1.00 92.00 89 ALA A O 1
ATOM 664 N N . ASN A 1 90 ? 0.535 -12.545 -4.115 1.00 88.75 90 ASN A N 1
ATOM 665 C CA . ASN A 1 90 ? 1.524 -12.937 -3.113 1.00 88.75 90 ASN A CA 1
ATOM 666 C C . ASN A 1 90 ? 2.838 -13.444 -3.737 1.00 88.75 90 ASN A C 1
ATOM 668 O O . ASN A 1 90 ? 3.421 -14.443 -3.315 1.00 88.75 90 ASN A O 1
ATOM 672 N N . SER A 1 91 ? 3.259 -12.766 -4.800 1.00 84.06 91 SER A N 1
ATOM 673 C CA . SER A 1 91 ? 4.460 -13.046 -5.583 1.00 84.06 91 SER A CA 1
ATOM 674 C C . SER A 1 91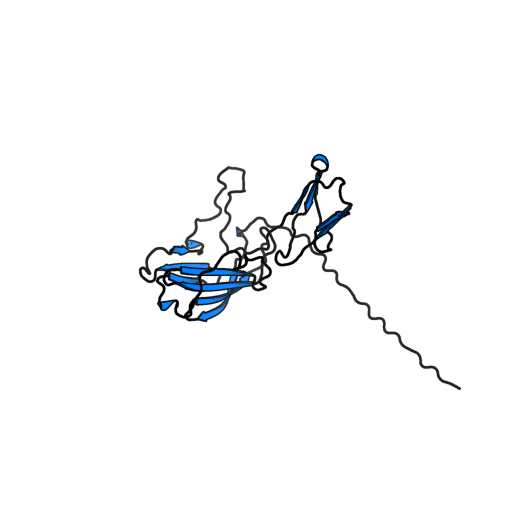 ? 5.705 -12.403 -4.986 1.00 84.06 91 SER A C 1
ATOM 676 O O . SER A 1 91 ? 6.817 -12.888 -5.202 1.00 84.06 91 SER A O 1
ATOM 678 N N . GLN A 1 92 ? 5.544 -11.327 -4.216 1.00 82.50 92 GLN A N 1
ATOM 679 C CA . GLN A 1 92 ? 6.681 -10.659 -3.607 1.00 82.50 92 GLN A CA 1
ATOM 680 C C . GLN A 1 92 ? 7.191 -11.409 -2.385 1.00 82.50 92 GLN A C 1
ATOM 682 O O . GLN A 1 92 ? 6.463 -12.097 -1.668 1.00 82.50 92 GLN A O 1
ATOM 687 N N . PHE A 1 93 ? 8.493 -11.285 -2.154 1.00 80.69 93 PHE A N 1
ATOM 688 C CA . PHE A 1 93 ? 9.126 -11.917 -1.012 1.00 80.69 93 PHE A CA 1
ATOM 689 C C . PHE A 1 93 ? 8.656 -11.286 0.294 1.00 80.69 93 PHE A C 1
ATOM 691 O O . PHE A 1 93 ? 8.721 -10.070 0.481 1.00 80.69 93 PHE A O 1
ATOM 698 N N . THR A 1 94 ? 8.262 -12.143 1.228 1.00 80.75 94 THR A N 1
ATOM 699 C CA . THR A 1 94 ? 7.973 -11.774 2.611 1.00 80.75 94 THR A CA 1
ATOM 700 C C . THR A 1 94 ? 8.922 -12.530 3.530 1.00 80.75 94 THR A C 1
ATOM 702 O O . THR A 1 94 ? 9.318 -13.662 3.252 1.00 80.75 94 THR A O 1
ATOM 705 N N . ILE A 1 95 ? 9.328 -11.898 4.633 1.00 80.81 95 ILE A N 1
ATOM 706 C CA . ILE A 1 95 ? 10.182 -12.566 5.617 1.00 80.81 95 ILE A CA 1
ATOM 707 C C . ILE A 1 95 ? 9.377 -13.719 6.240 1.00 80.81 95 ILE A C 1
ATOM 709 O O . ILE A 1 95 ? 8.323 -13.454 6.823 1.00 80.81 95 ILE A O 1
ATOM 713 N N . PRO A 1 96 ? 9.854 -14.978 6.174 1.00 79.38 96 PRO A N 1
ATOM 714 C CA . PRO A 1 96 ? 9.132 -16.099 6.759 1.00 79.38 96 PRO A CA 1
ATOM 715 C C . PRO A 1 96 ? 8.996 -15.958 8.279 1.00 79.38 96 PRO A C 1
ATOM 717 O O . PRO A 1 96 ? 9.951 -15.584 8.967 1.00 79.38 96 PRO A O 1
ATOM 720 N N . GLU A 1 97 ? 7.850 -16.361 8.833 1.00 77.50 97 GLU A N 1
ATOM 721 C CA . GLU A 1 97 ? 7.602 -16.320 10.287 1.00 77.50 97 GLU A CA 1
ATOM 722 C C . GLU A 1 97 ? 8.576 -17.197 11.096 1.00 77.50 97 GLU A C 1
ATOM 724 O O . GLU A 1 97 ? 8.784 -16.982 12.288 1.00 77.50 97 GLU A O 1
ATOM 729 N N . THR A 1 98 ? 9.231 -18.167 10.450 1.00 77.69 98 THR A N 1
ATOM 730 C CA . THR A 1 98 ? 10.289 -18.982 11.069 1.00 77.69 98 THR A CA 1
ATOM 731 C C . THR A 1 98 ? 11.533 -18.165 11.421 1.00 77.69 98 THR A C 1
ATOM 733 O O . THR A 1 98 ? 12.322 -18.594 12.258 1.00 77.69 98 THR A O 1
ATOM 736 N N . VAL A 1 99 ? 11.736 -17.018 10.764 1.00 83.12 99 VAL A N 1
ATOM 737 C CA . VAL A 1 99 ? 12.861 -16.105 11.009 1.00 83.12 99 VAL A CA 1
ATOM 738 C C . VAL A 1 99 ? 12.473 -15.034 12.025 1.00 83.12 99 VAL A C 1
ATOM 740 O O . VAL A 1 99 ? 13.266 -14.708 12.906 1.00 83.12 99 VAL A O 1
ATOM 743 N N . VAL A 1 100 ? 11.252 -14.502 11.924 1.00 77.38 100 VAL A N 1
ATOM 744 C CA . VAL A 1 100 ? 10.726 -13.484 12.838 1.00 77.38 100 VAL A CA 1
ATOM 745 C C . VAL A 1 100 ? 9.440 -14.004 13.463 1.00 77.38 100 VAL A C 1
ATOM 747 O O . VAL A 1 100 ? 8.398 -14.052 12.815 1.00 77.38 100 VAL A O 1
ATOM 750 N N . THR A 1 101 ? 9.505 -14.364 14.747 1.00 73.88 101 THR A N 1
ATOM 751 C CA . THR A 1 101 ? 8.330 -14.818 15.495 1.00 73.88 101 THR A CA 1
ATOM 752 C C . THR A 1 101 ? 7.307 -13.699 15.597 1.00 73.88 101 THR A C 1
ATOM 754 O O . THR A 1 101 ? 7.515 -12.712 16.313 1.00 73.88 101 THR A O 1
ATOM 757 N N . ARG A 1 102 ? 6.181 -13.876 14.912 1.00 70.62 102 ARG A N 1
ATOM 758 C CA . ARG A 1 102 ? 5.032 -12.992 15.032 1.00 70.62 102 ARG A CA 1
ATOM 759 C C . ARG A 1 102 ? 4.231 -13.351 16.277 1.00 70.62 102 ARG A C 1
ATOM 761 O O . ARG A 1 102 ? 4.076 -14.518 16.645 1.00 70.62 102 ARG A O 1
ATOM 768 N N . ALA A 1 103 ? 3.741 -12.329 16.960 1.00 67.75 103 ALA A N 1
ATOM 769 C CA . ALA A 1 103 ? 2.920 -12.545 18.133 1.00 67.75 103 ALA A CA 1
ATOM 770 C C . ALA A 1 103 ? 1.574 -13.155 17.722 1.00 67.75 103 ALA A C 1
ATOM 772 O O . ALA A 1 103 ? 0.955 -12.736 16.747 1.00 67.75 103 ALA A O 1
ATOM 773 N N . GLN A 1 104 ? 1.165 -14.182 18.461 1.00 64.06 104 GLN A N 1
ATOM 774 C CA . GLN A 1 104 ? 0.004 -14.990 18.118 1.00 64.06 104 GLN A CA 1
ATOM 775 C C . GLN A 1 104 ? -1.271 -14.153 18.223 1.00 64.06 104 GLN A C 1
ATOM 777 O O . GLN A 1 104 ? -1.527 -13.522 19.250 1.00 64.06 104 GLN A O 1
ATOM 782 N N . VAL A 1 105 ? -2.057 -14.154 17.149 1.00 64.12 105 VAL A N 1
ATOM 783 C CA . VAL A 1 105 ? -3.407 -13.593 17.143 1.00 64.12 105 VAL A CA 1
ATOM 784 C C . VAL A 1 105 ? -4.290 -14.586 17.888 1.00 64.12 105 VAL A C 1
ATOM 786 O O . VAL A 1 105 ? -4.385 -15.742 17.485 1.00 64.12 105 VAL A O 1
ATOM 789 N N . SER A 1 106 ? -4.889 -14.172 19.002 1.00 66.62 106 SER A N 1
ATOM 790 C CA . SER A 1 106 ? -5.915 -14.969 19.670 1.00 66.62 106 SER A CA 1
ATOM 791 C C . SER A 1 106 ? -7.294 -14.468 19.262 1.00 66.62 106 SER A C 1
ATOM 793 O O . SER A 1 106 ? -7.519 -13.260 19.207 1.00 66.62 106 SER A O 1
ATOM 795 N N . ASP A 1 107 ? -8.245 -15.385 19.073 1.00 66.25 107 ASP A N 1
ATOM 796 C CA . ASP A 1 107 ? -9.647 -15.066 18.738 1.00 66.25 107 ASP A CA 1
ATOM 797 C C . ASP A 1 107 ? -10.335 -14.177 19.794 1.00 66.25 107 ASP A C 1
ATOM 799 O O . ASP A 1 107 ? -11.412 -13.626 19.582 1.00 66.25 107 ASP A O 1
ATOM 803 N N . SER A 1 108 ? -9.713 -14.017 20.965 1.00 71.56 108 SER A N 1
ATOM 804 C CA . SER A 1 108 ? -10.164 -13.108 22.013 1.00 71.56 108 SER A CA 1
ATOM 805 C C . SER A 1 108 ? -9.909 -11.631 21.713 1.00 71.56 108 SER A C 1
ATOM 807 O O . SER A 1 108 ? -10.493 -10.790 22.407 1.00 71.56 108 SER A O 1
ATOM 809 N N . ASN A 1 109 ? -9.011 -11.312 20.778 1.00 81.75 109 ASN A N 1
ATOM 810 C CA . ASN A 1 109 ? -8.565 -9.950 20.501 1.00 81.75 109 ASN A CA 1
ATOM 811 C C . ASN A 1 109 ? -9.420 -9.378 19.377 1.00 81.75 109 ASN A C 1
ATOM 813 O O . ASN A 1 109 ? -9.400 -9.854 18.247 1.00 81.75 109 ASN A O 1
ATOM 817 N N . THR A 1 110 ? -10.221 -8.377 19.727 1.00 89.44 110 THR A N 1
ATOM 818 C CA . THR A 1 110 ? -11.215 -7.795 18.830 1.00 89.44 110 THR A CA 1
ATOM 819 C C . THR A 1 110 ? -11.043 -6.290 18.749 1.00 89.44 110 THR A C 1
ATOM 821 O O . THR A 1 110 ? -10.558 -5.652 19.691 1.00 89.44 110 THR A O 1
ATOM 824 N N . ALA A 1 111 ? -11.511 -5.700 17.651 1.00 90.50 111 ALA A N 1
ATOM 825 C CA . ALA A 1 111 ? -11.546 -4.256 17.448 1.00 90.50 111 ALA A CA 1
ATOM 826 C C . ALA A 1 111 ? -12.235 -3.521 18.612 1.00 90.50 111 ALA A C 1
ATOM 828 O O . ALA A 1 111 ? -11.848 -2.412 18.981 1.00 90.50 111 ALA A O 1
ATOM 829 N N . ALA A 1 112 ? -13.240 -4.154 19.227 1.00 91.38 112 ALA A N 1
ATOM 830 C CA . ALA A 1 112 ? -13.988 -3.610 20.358 1.00 91.38 112 ALA A CA 1
ATOM 831 C C . ALA A 1 112 ? -13.157 -3.480 21.648 1.00 91.38 112 ALA A C 1
ATOM 833 O O . ALA A 1 112 ? -13.432 -2.591 22.451 1.00 91.38 112 ALA A O 1
ATOM 834 N N . LYS A 1 113 ? -12.153 -4.344 21.852 1.00 91.81 113 LYS A N 1
ATOM 835 C CA . LYS A 1 113 ? -11.268 -4.312 23.031 1.00 91.81 113 LYS A CA 1
ATOM 836 C C . LYS A 1 113 ? -10.040 -3.427 22.836 1.00 91.81 113 LYS A C 1
ATOM 838 O O . LYS A 1 113 ? -9.351 -3.127 23.803 1.00 91.81 113 LYS A O 1
ATOM 843 N N . SER A 1 114 ? -9.746 -3.027 21.601 1.00 93.62 114 SER A N 1
ATOM 844 C CA . SER A 1 114 ? -8.602 -2.173 21.311 1.00 93.62 114 SER A CA 1
ATOM 845 C C . SER A 1 114 ? -8.936 -0.693 21.481 1.00 93.62 114 SER A C 1
ATOM 847 O O . SER A 1 114 ? -10.012 -0.221 21.094 1.00 93.62 114 SER A O 1
ATOM 849 N N . ASP A 1 115 ? -7.966 0.052 22.017 1.00 94.88 115 ASP A N 1
ATOM 850 C CA . ASP A 1 115 ? -7.997 1.515 21.970 1.00 94.88 115 ASP A CA 1
ATOM 851 C C . ASP A 1 115 ? -7.639 2.043 20.572 1.00 94.88 115 ASP A C 1
ATOM 853 O O . ASP A 1 115 ? -7.876 3.206 20.280 1.00 94.88 115 ASP A O 1
ATOM 857 N N . LEU A 1 116 ? -7.084 1.217 19.684 1.00 96.31 116 LEU A N 1
ATOM 858 C CA . LEU A 1 116 ? -6.748 1.616 18.320 1.00 96.31 116 LEU A CA 1
ATOM 859 C C . LEU A 1 116 ? -7.969 1.477 17.406 1.00 96.31 116 LEU A C 1
ATOM 861 O O . LEU A 1 116 ? -8.720 0.506 17.479 1.00 96.31 116 LEU A O 1
ATOM 865 N N . VAL A 1 117 ? -8.163 2.435 16.506 1.00 96.44 117 VAL A N 1
ATOM 866 C CA . VAL A 1 117 ? -9.248 2.405 15.517 1.00 96.44 117 VAL A CA 1
ATOM 867 C C . VAL A 1 117 ? -8.651 2.598 14.132 1.00 96.44 117 VAL A C 1
ATOM 869 O O . VAL A 1 117 ? -7.986 3.605 13.892 1.00 96.44 117 VAL A O 1
ATOM 872 N N . PHE A 1 118 ? -8.875 1.629 13.242 1.00 97.50 118 PHE A N 1
ATOM 873 C CA . PHE A 1 118 ? -8.538 1.742 11.827 1.00 97.50 118 PHE A CA 1
ATOM 874 C C . PHE A 1 118 ? -9.651 2.494 11.098 1.00 97.50 118 PHE A C 1
ATOM 876 O O . PHE A 1 118 ? -10.827 2.175 11.257 1.00 97.50 118 PHE A O 1
ATOM 883 N N . ASN A 1 119 ? -9.276 3.487 10.302 1.00 97.44 119 ASN A N 1
ATOM 884 C CA . ASN A 1 119 ? -10.186 4.290 9.496 1.00 97.44 119 ASN A CA 1
ATOM 885 C C . ASN A 1 119 ? -9.625 4.376 8.075 1.00 97.44 119 ASN A C 1
ATOM 887 O O . ASN A 1 119 ? -8.406 4.308 7.905 1.00 97.44 119 ASN A O 1
ATOM 891 N N . TYR A 1 120 ? -10.487 4.555 7.076 1.00 98.06 120 TYR A N 1
ATOM 892 C CA . TYR A 1 120 ? -10.062 4.633 5.683 1.00 98.06 120 TYR A CA 1
ATOM 893 C C . TYR A 1 120 ? -10.975 5.521 4.832 1.00 98.06 120 TYR A C 1
ATOM 895 O O . TYR A 1 120 ? -12.155 5.687 5.137 1.00 98.06 120 TYR A O 1
ATOM 903 N N . ASP A 1 121 ? -10.413 6.025 3.735 1.00 97.88 121 ASP A N 1
ATOM 904 C CA . ASP A 1 121 ? -11.131 6.585 2.593 1.00 97.88 121 ASP A CA 1
ATOM 905 C C . ASP A 1 121 ? -11.025 5.597 1.418 1.00 97.88 121 ASP A C 1
ATOM 907 O O . ASP A 1 121 ? -9.968 4.991 1.230 1.00 97.88 121 ASP A O 1
ATOM 911 N N . PRO A 1 122 ? -12.089 5.383 0.621 1.00 97.56 122 PRO A N 1
ATOM 912 C CA . PRO A 1 122 ? -12.086 4.349 -0.412 1.00 97.56 122 PRO A CA 1
ATOM 913 C C . PRO A 1 122 ? -11.416 4.775 -1.725 1.00 97.56 122 PRO A C 1
ATOM 915 O O . PRO A 1 122 ? -10.974 3.908 -2.472 1.00 97.56 122 PRO A O 1
ATOM 918 N N . SER A 1 123 ? -11.378 6.069 -2.066 1.00 96.00 123 SER A N 1
ATOM 919 C CA . SER A 1 123 ? -10.851 6.528 -3.360 1.00 96.00 123 SER A CA 1
ATOM 920 C C . SER A 1 123 ? -10.488 8.027 -3.360 1.00 96.00 123 SER A C 1
ATOM 922 O O . SER A 1 123 ? -11.396 8.851 -3.234 1.00 96.00 123 SER A O 1
ATOM 924 N N . PRO A 1 124 ? -9.211 8.399 -3.582 1.00 94.62 124 PRO A N 1
ATOM 925 C CA . PRO A 1 124 ? -8.051 7.509 -3.513 1.00 94.62 124 PRO A CA 1
ATOM 926 C C . PRO A 1 124 ? -7.964 6.867 -2.123 1.00 94.62 124 PRO A C 1
ATOM 928 O O . PRO A 1 124 ? -8.360 7.467 -1.124 1.00 94.62 124 PRO A O 1
ATOM 931 N N . PHE A 1 125 ? -7.487 5.630 -2.072 1.00 97.88 125 PHE A N 1
ATOM 932 C CA . PHE A 1 125 ? -7.361 4.887 -0.835 1.00 97.88 125 PHE A CA 1
ATOM 933 C C . PHE A 1 125 ? -6.355 5.574 0.086 1.00 97.88 125 PHE A C 1
ATOM 935 O O . PHE A 1 125 ? -5.204 5.814 -0.284 1.00 97.88 125 PHE A O 1
ATOM 942 N N . ALA A 1 126 ? -6.794 5.857 1.303 1.00 97.31 126 ALA A N 1
ATOM 943 C CA . ALA A 1 126 ? -5.961 6.344 2.390 1.00 97.31 126 ALA A CA 1
ATOM 944 C C . ALA A 1 126 ? -6.460 5.724 3.693 1.00 97.31 126 ALA A C 1
ATOM 946 O O . ALA A 1 126 ? -7.640 5.401 3.809 1.00 97.31 126 ALA A O 1
ATOM 947 N N . PHE A 1 127 ? -5.584 5.574 4.682 1.00 98.00 127 PHE A N 1
ATOM 948 C CA . PHE A 1 127 ? -5.974 5.084 5.997 1.00 98.00 127 PHE A CA 1
ATOM 949 C C . PHE A 1 127 ? -5.291 5.859 7.117 1.00 98.00 127 PHE A C 1
ATOM 951 O O . PHE A 1 127 ? -4.243 6.482 6.945 1.00 98.00 127 PHE A O 1
ATOM 958 N N . TRP A 1 128 ? -5.909 5.831 8.291 1.00 97.75 128 TRP A N 1
ATOM 959 C CA . TRP A 1 128 ? -5.371 6.475 9.479 1.00 97.75 128 TRP A CA 1
ATOM 960 C C . TRP A 1 128 ? -5.803 5.746 10.748 1.00 97.75 128 TRP A C 1
ATOM 962 O O . TRP A 1 128 ? -6.862 5.115 10.813 1.00 97.75 128 TRP A O 1
ATOM 972 N N . ILE A 1 129 ? -4.961 5.836 11.775 1.00 97.31 129 ILE A N 1
ATOM 973 C CA . ILE A 1 129 ? -5.156 5.168 13.061 1.00 97.31 129 ILE A CA 1
ATOM 974 C C . ILE A 1 129 ? -5.402 6.212 14.141 1.00 97.31 129 ILE A C 1
ATOM 976 O O . ILE A 1 129 ? -4.578 7.100 14.356 1.00 97.31 129 ILE A O 1
ATOM 980 N N . THR A 1 130 ? -6.513 6.092 14.861 1.00 97.19 130 THR A N 1
ATOM 981 C CA . THR A 1 130 ? -6.852 6.968 15.993 1.00 97.19 130 THR A CA 1
ATOM 982 C C . THR A 1 130 ? -6.920 6.189 17.301 1.00 97.19 130 THR A C 1
ATOM 984 O O . THR A 1 130 ? -6.864 4.957 17.312 1.00 97.19 130 THR A O 1
ATOM 987 N N . ARG A 1 131 ? -7.026 6.923 18.416 1.00 96.12 131 ARG A N 1
ATOM 988 C CA . ARG A 1 131 ? -7.366 6.353 19.722 1.00 96.12 131 ARG A CA 1
ATOM 989 C C . ARG A 1 131 ? -8.862 6.488 19.980 1.00 96.12 131 ARG A C 1
ATOM 991 O O . ARG A 1 131 ? -9.399 7.592 19.904 1.00 96.12 131 ARG A O 1
ATOM 998 N N . ARG A 1 132 ? -9.522 5.397 20.361 1.00 94.88 132 ARG A N 1
ATOM 999 C CA . ARG A 1 132 ? -10.932 5.365 20.769 1.00 94.88 132 ARG A CA 1
ATOM 1000 C C . ARG A 1 132 ? -11.162 6.209 22.023 1.00 94.88 132 ARG A C 1
ATOM 1002 O O . ARG A 1 132 ? -12.173 6.896 22.114 1.00 94.88 132 ARG A O 1
ATOM 1009 N N . SER A 1 133 ? -10.213 6.186 22.956 1.00 96.12 133 SER A N 1
ATOM 1010 C CA . SER A 1 133 ? -10.199 6.984 24.186 1.00 96.12 133 SER A CA 1
ATOM 1011 C C . SER A 1 133 ? -10.079 8.493 23.943 1.00 96.12 133 SER A C 1
ATOM 1013 O O . SER A 1 133 ? -10.431 9.283 24.818 1.00 96.12 133 SER A O 1
ATOM 1015 N N . ALA A 1 134 ? -9.614 8.906 22.759 1.00 96.00 134 ALA A N 1
ATOM 1016 C CA . ALA A 1 134 ? -9.410 10.303 22.386 1.00 96.00 134 ALA A CA 1
ATOM 1017 C C . ALA A 1 134 ? -9.818 10.558 20.917 1.00 96.00 134 ALA A C 1
ATOM 1019 O O . ALA A 1 134 ? -8.973 10.894 20.087 1.00 96.00 134 ALA A O 1
ATOM 1020 N N . PRO A 1 135 ? -11.114 10.455 20.570 1.00 92.75 135 PRO A N 1
ATOM 1021 C CA . PRO A 1 135 ? -11.574 10.465 19.176 1.00 92.75 135 PRO A CA 1
ATOM 1022 C C . PRO A 1 135 ? -11.359 11.804 18.447 1.00 92.75 135 PRO A C 1
ATOM 1024 O O . PRO A 1 135 ? -11.434 11.855 17.224 1.00 92.75 135 PRO A O 1
ATOM 1027 N N . HIS A 1 136 ? -11.085 12.885 19.183 1.00 93.19 136 HIS A N 1
ATOM 1028 C CA . HIS A 1 136 ? -10.813 14.221 18.639 1.00 93.19 136 HIS A CA 1
ATOM 1029 C C . HIS A 1 136 ? -9.325 14.604 18.668 1.00 93.19 136 HIS A C 1
ATOM 1031 O O . HIS A 1 136 ? -8.984 15.733 18.315 1.00 93.19 136 HIS A O 1
ATOM 1037 N N . SER A 1 137 ? -8.434 13.715 19.123 1.00 94.75 137 SER A N 1
ATOM 1038 C CA . SER A 1 137 ? -6.996 13.976 19.049 1.00 94.75 137 SER A CA 1
ATOM 1039 C C . SER A 1 137 ? -6.476 13.774 17.628 1.00 94.75 137 SER A C 1
ATOM 1041 O O . SER A 1 137 ? -7.092 13.088 16.814 1.00 94.75 137 SER A O 1
ATOM 1043 N N . ILE A 1 138 ? -5.291 14.315 17.355 1.00 93.56 138 ILE A N 1
ATOM 1044 C CA . ILE A 1 138 ? -4.564 14.047 16.111 1.00 93.56 138 ILE A CA 1
ATOM 1045 C C . ILE A 1 138 ? -4.380 12.520 15.957 1.00 93.56 138 ILE A C 1
ATOM 1047 O O . ILE A 1 138 ? -4.059 11.859 16.955 1.00 93.56 138 ILE A O 1
ATOM 1051 N N . PRO A 1 139 ? -4.601 11.946 14.757 1.00 96.00 139 PRO A N 1
ATOM 1052 C CA . PRO A 1 139 ? -4.325 10.536 14.499 1.00 96.00 139 PRO A CA 1
ATOM 1053 C C . PRO A 1 139 ? -2.883 10.148 14.855 1.00 96.00 139 PRO A C 1
ATOM 1055 O O . PRO A 1 139 ? -1.959 10.949 14.740 1.00 96.00 139 PRO A O 1
ATOM 1058 N N . LEU A 1 140 ? -2.681 8.899 15.272 1.00 95.31 140 LEU A N 1
ATOM 1059 C CA . LEU A 1 140 ? -1.350 8.339 15.544 1.00 95.31 140 LEU A CA 1
ATOM 1060 C C . LEU A 1 140 ? -0.564 8.079 14.262 1.00 95.31 140 LEU A C 1
ATOM 1062 O O . LEU A 1 140 ? 0.663 8.089 14.267 1.00 95.31 140 LEU A O 1
ATOM 1066 N N . PHE A 1 141 ? -1.296 7.805 13.190 1.00 96.44 141 PHE A N 1
ATOM 1067 C CA . PHE A 1 141 ? -0.786 7.534 11.862 1.00 96.44 141 PHE A CA 1
ATOM 1068 C C . PHE A 1 141 ? -1.836 8.012 10.866 1.00 96.44 141 PHE A C 1
ATOM 1070 O O . PHE A 1 141 ? -3.018 7.759 11.092 1.00 96.44 141 PHE A O 1
ATOM 1077 N N . ASP A 1 142 ? -1.435 8.700 9.803 1.00 95.81 142 ASP A N 1
ATOM 1078 C CA . ASP A 1 142 ? -2.357 9.261 8.817 1.00 95.81 142 ASP A CA 1
ATOM 1079 C C . ASP A 1 142 ? -1.686 9.329 7.446 1.00 95.81 142 ASP A C 1
ATOM 1081 O O . ASP A 1 142 ? -0.660 9.991 7.296 1.00 95.81 142 ASP A O 1
ATOM 1085 N N . THR A 1 143 ? -2.249 8.635 6.456 1.00 95.25 143 THR A N 1
ATOM 1086 C CA . THR A 1 143 ? -1.746 8.657 5.073 1.00 95.25 143 THR A CA 1
ATOM 1087 C C . THR A 1 143 ? -2.517 9.618 4.179 1.00 95.25 143 THR A C 1
ATOM 1089 O O . THR A 1 143 ? -2.279 9.642 2.971 1.00 95.25 143 THR A O 1
ATOM 1092 N N . ARG A 1 144 ? -3.492 10.365 4.709 1.00 95.31 144 ARG A N 1
ATOM 1093 C CA . ARG A 1 144 ? -4.286 11.275 3.882 1.00 95.31 144 ARG A CA 1
ATOM 1094 C C . ARG A 1 144 ? -3.411 12.428 3.387 1.00 95.31 144 ARG A C 1
ATOM 1096 O O . ARG A 1 144 ? -2.697 13.025 4.195 1.00 95.31 144 ARG A O 1
ATOM 1103 N N . PRO A 1 145 ? -3.530 12.838 2.110 1.00 90.25 145 PRO A N 1
ATOM 1104 C CA . PRO A 1 145 ? -2.754 13.955 1.569 1.00 90.25 145 PRO A CA 1
ATOM 1105 C C . PRO A 1 145 ? -2.909 15.260 2.360 1.00 90.25 145 PRO A C 1
ATOM 1107 O O . PRO A 1 145 ? -1.956 16.017 2.491 1.00 90.25 145 PRO A O 1
ATOM 1110 N N . SER A 1 146 ? -4.086 15.509 2.947 1.00 91.19 146 SER A N 1
ATOM 1111 C CA . SER A 1 146 ? -4.349 16.692 3.782 1.00 91.19 146 SER A CA 1
ATOM 1112 C C . SER A 1 146 ? -3.521 16.753 5.069 1.00 91.19 146 SER A C 1
ATOM 1114 O O . SER A 1 146 ? -3.442 17.811 5.688 1.00 91.19 146 SER A O 1
ATOM 1116 N N . SER A 1 147 ? -2.959 15.624 5.497 1.00 91.44 147 SER A N 1
ATOM 1117 C CA . SER A 1 147 ? -2.148 15.499 6.712 1.00 91.44 147 SER A CA 1
ATOM 1118 C C . SER A 1 147 ? -0.645 15.534 6.417 1.00 91.44 147 SER A C 1
ATOM 1120 O O . SER A 1 147 ? 0.163 15.479 7.343 1.00 91.44 147 SER A O 1
ATOM 1122 N N . LEU A 1 148 ? -0.269 15.637 5.139 1.00 89.19 148 LEU A N 1
ATOM 1123 C CA . LEU A 1 148 ? 1.109 15.670 4.663 1.00 89.19 148 LEU A CA 1
ATOM 1124 C C . LEU A 1 148 ? 1.480 17.082 4.176 1.00 89.19 148 LEU A C 1
ATOM 1126 O O . LEU A 1 148 ? 0.595 17.889 3.881 1.00 89.19 148 LEU A O 1
ATOM 1130 N N . PRO A 1 149 ? 2.780 17.423 4.101 1.00 90.88 149 PRO A N 1
ATOM 1131 C CA . PRO A 1 149 ? 3.200 18.705 3.551 1.00 90.88 149 PRO A CA 1
ATOM 1132 C C . PRO A 1 149 ? 2.797 18.851 2.077 1.00 90.88 149 PRO A C 1
ATOM 1134 O O . PRO A 1 149 ? 2.711 17.872 1.341 1.00 90.88 149 PRO A O 1
ATOM 1137 N N . THR A 1 150 ? 2.597 20.086 1.621 1.00 93.12 150 THR A N 1
ATOM 1138 C CA . THR A 1 150 ? 2.313 20.362 0.208 1.00 93.12 150 THR A CA 1
ATOM 1139 C C . THR A 1 150 ? 3.536 20.058 -0.661 1.00 93.12 150 THR A C 1
ATOM 1141 O O . THR A 1 150 ? 4.631 20.533 -0.360 1.00 93.12 150 THR A O 1
ATOM 1144 N N . THR A 1 151 ? 3.344 19.307 -1.747 1.00 90.56 151 THR A N 1
ATOM 1145 C CA . THR A 1 151 ? 4.373 18.999 -2.755 1.00 90.56 151 THR A CA 1
ATOM 1146 C C . THR A 1 151 ? 4.221 19.882 -4.008 1.00 90.56 151 THR A C 1
ATOM 1148 O O . THR A 1 151 ? 3.136 20.430 -4.232 1.00 90.56 151 THR A O 1
ATOM 1151 N N . PRO A 1 152 ? 5.276 20.051 -4.834 1.00 92.50 152 PRO A N 1
ATOM 1152 C CA . PRO A 1 152 ? 6.626 19.501 -4.675 1.00 92.50 152 PRO A CA 1
ATOM 1153 C C . PRO A 1 152 ? 7.401 20.163 -3.529 1.00 92.50 152 PRO A C 1
ATOM 1155 O O . PRO A 1 152 ? 7.318 21.375 -3.319 1.00 92.50 152 PRO A O 1
ATOM 1158 N N . ILE A 1 153 ? 8.160 19.357 -2.785 1.00 90.88 153 ILE A N 1
ATOM 1159 C CA . ILE A 1 153 ? 9.133 19.837 -1.799 1.00 90.88 153 ILE A CA 1
ATOM 1160 C C . ILE A 1 153 ? 10.505 19.816 -2.479 1.00 90.88 153 ILE A C 1
ATOM 1162 O O . ILE A 1 153 ? 10.945 18.737 -2.885 1.00 90.88 153 ILE A O 1
ATOM 1166 N N . PRO A 1 154 ? 11.182 20.973 -2.613 1.00 90.81 154 PRO A N 1
ATOM 1167 C CA . PRO A 1 154 ? 12.443 21.055 -3.337 1.00 90.81 154 PRO A CA 1
ATOM 1168 C C . PRO A 1 154 ? 13.548 20.258 -2.631 1.00 90.81 154 PRO A C 1
ATOM 1170 O O . PRO A 1 154 ? 13.502 20.095 -1.406 1.00 90.81 154 PRO A O 1
ATOM 1173 N N . PRO A 1 155 ? 14.579 19.822 -3.373 1.00 90.69 155 PRO A N 1
ATOM 1174 C CA . PRO A 1 155 ? 15.687 19.090 -2.787 1.00 90.69 155 PRO A CA 1
ATOM 1175 C C . PRO A 1 155 ? 16.460 19.934 -1.769 1.00 90.69 155 PRO A C 1
ATOM 1177 O O . PRO A 1 155 ? 16.604 21.153 -1.908 1.00 90.69 155 PRO A O 1
ATOM 1180 N N . VAL A 1 156 ? 17.021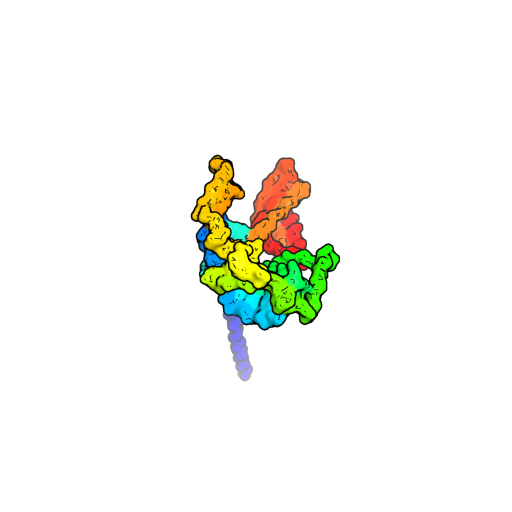 19.261 -0.762 1.00 90.81 156 VAL A N 1
ATOM 1181 C CA . VAL A 1 156 ? 17.827 19.888 0.300 1.00 90.81 156 VAL A CA 1
ATOM 1182 C C . VAL A 1 156 ? 19.085 20.542 -0.279 1.00 90.81 156 VAL A C 1
ATOM 1184 O O . VAL A 1 156 ? 19.510 21.602 0.182 1.00 90.81 156 VAL A O 1
ATOM 1187 N N . ILE A 1 157 ? 19.678 19.917 -1.300 1.00 89.12 157 ILE A N 1
ATOM 1188 C CA . ILE A 1 157 ? 20.837 20.427 -2.032 1.00 89.12 157 ILE A CA 1
ATOM 1189 C C . ILE A 1 157 ? 20.375 20.825 -3.434 1.00 89.12 157 ILE A C 1
ATOM 1191 O O . ILE A 1 157 ? 19.890 20.001 -4.205 1.00 89.12 157 ILE A O 1
ATOM 1195 N N . ALA A 1 158 ? 20.546 22.100 -3.783 1.00 89.88 158 ALA A N 1
ATOM 1196 C CA . ALA A 1 158 ? 20.172 22.602 -5.099 1.00 89.88 158 ALA A CA 1
ATOM 1197 C C . ALA A 1 158 ? 20.919 21.847 -6.215 1.00 89.88 158 ALA A C 1
ATOM 1199 O O . ALA A 1 158 ? 22.149 21.788 -6.219 1.00 89.88 158 ALA A O 1
ATOM 1200 N N . GLY A 1 159 ? 20.164 21.302 -7.173 1.00 82.44 159 GLY A N 1
ATOM 1201 C CA . GLY A 1 159 ? 20.697 20.519 -8.293 1.00 82.44 159 GLY A CA 1
ATOM 1202 C C . GLY A 1 159 ? 20.865 19.020 -8.020 1.00 82.44 159 GLY A C 1
ATOM 1203 O O . GLY A 1 159 ? 21.257 18.303 -8.936 1.00 82.44 159 GLY A O 1
ATOM 1204 N N . ASP A 1 160 ? 20.551 18.543 -6.811 1.00 82.00 160 ASP A N 1
ATOM 1205 C CA . ASP A 1 160 ? 20.514 1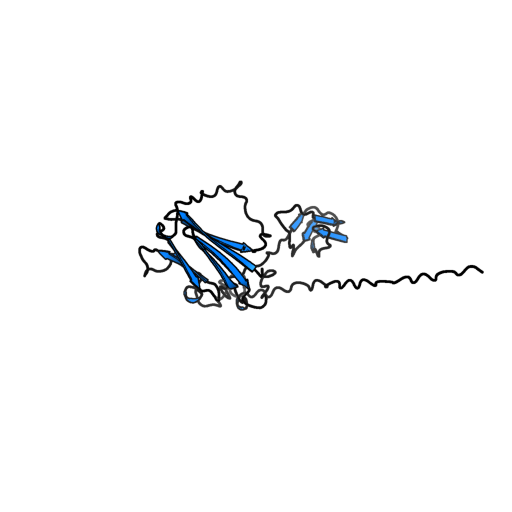7.117 -6.470 1.00 82.00 160 ASP A CA 1
ATOM 1206 C C . ASP A 1 160 ? 19.063 16.662 -6.217 1.00 82.00 160 ASP A C 1
ATOM 1208 O O . ASP A 1 160 ? 18.548 16.862 -5.116 1.00 82.00 160 ASP A O 1
ATOM 1212 N N . PRO A 1 161 ? 18.392 16.031 -7.197 1.00 78.06 161 PRO A N 1
ATOM 1213 C CA . PRO A 1 161 ? 16.985 15.648 -7.076 1.00 78.06 161 PRO A CA 1
ATOM 1214 C C . PRO A 1 161 ? 16.751 14.442 -6.149 1.00 78.06 161 PRO A C 1
ATOM 1216 O O . PRO A 1 161 ? 15.609 14.061 -5.925 1.00 78.06 161 PRO A O 1
ATOM 1219 N N . SER A 1 162 ? 17.793 13.826 -5.571 1.00 76.00 162 SER A N 1
ATOM 1220 C CA . SER A 1 162 ? 17.644 12.619 -4.733 1.00 76.00 162 SER A CA 1
ATOM 1221 C C . SER A 1 162 ? 16.853 12.834 -3.435 1.00 76.00 162 SER A C 1
ATOM 1223 O O . SER A 1 162 ? 16.466 11.867 -2.781 1.00 76.00 162 SER A O 1
ATOM 1225 N N . THR A 1 163 ? 16.620 14.093 -3.059 1.00 82.81 163 THR A N 1
ATOM 1226 C CA . THR A 1 163 ? 15.858 14.488 -1.863 1.00 82.81 163 THR A CA 1
ATOM 1227 C C . THR A 1 163 ? 14.595 15.287 -2.188 1.00 82.81 163 THR A C 1
ATOM 1229 O O . THR A 1 163 ? 13.962 15.819 -1.278 1.00 82.81 163 THR A O 1
ATOM 1232 N N . GLU A 1 164 ? 14.236 15.391 -3.467 1.00 86.69 164 GLU A N 1
ATOM 1233 C CA . GLU A 1 164 ? 12.990 16.011 -3.917 1.00 86.69 164 GLU A CA 1
ATOM 1234 C C . GLU A 1 164 ? 11.796 15.095 -3.600 1.00 86.69 164 GLU A C 1
ATOM 1236 O O . GLU A 1 164 ? 11.890 13.871 -3.714 1.00 86.69 164 GLU A O 1
ATOM 1241 N N . LEU A 1 165 ? 10.677 15.679 -3.158 1.00 88.19 165 LEU A N 1
ATOM 1242 C CA . LEU A 1 165 ? 9.445 14.940 -2.860 1.00 88.19 165 LEU A CA 1
ATOM 1243 C C . LEU A 1 165 ? 8.286 15.531 -3.663 1.00 88.19 165 LEU A C 1
ATOM 1245 O O . LEU A 1 165 ? 7.708 16.553 -3.286 1.00 88.19 165 LEU A O 1
ATOM 1249 N N . ASP A 1 166 ? 7.932 14.863 -4.758 1.00 89.12 166 ASP A N 1
ATOM 1250 C CA . ASP A 1 166 ? 6.943 15.357 -5.726 1.00 89.12 166 ASP A CA 1
ATOM 1251 C C . ASP A 1 166 ? 5.497 14.988 -5.383 1.00 89.12 166 ASP A C 1
ATOM 1253 O O . ASP A 1 166 ? 4.544 15.622 -5.844 1.00 89.12 166 ASP A O 1
ATOM 1257 N N . GLY A 1 1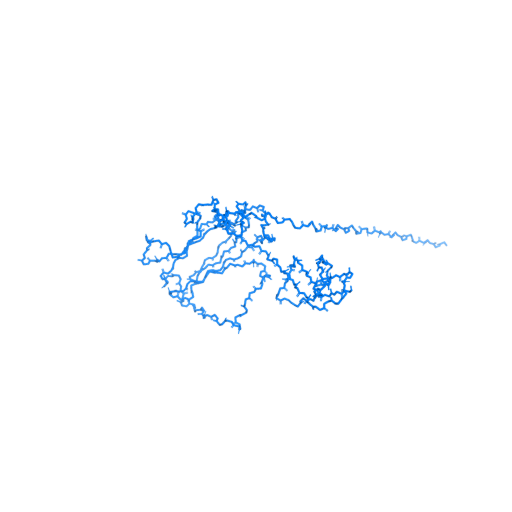67 ? 5.304 13.981 -4.539 1.00 89.88 167 GLY A N 1
ATOM 1258 C CA . GLY A 1 167 ? 3.985 13.527 -4.132 1.00 89.88 167 GLY A CA 1
ATOM 1259 C C . GLY A 1 167 ? 4.057 12.436 -3.079 1.00 89.88 167 GLY A C 1
ATOM 1260 O O . GLY A 1 167 ? 5.107 11.845 -2.836 1.00 89.88 167 GLY A O 1
ATOM 1261 N N . PHE A 1 168 ? 2.902 12.158 -2.483 1.00 91.12 168 PHE A N 1
ATOM 1262 C CA . PHE A 1 168 ? 2.730 11.087 -1.505 1.00 91.12 168 PHE A CA 1
ATOM 1263 C C . PHE A 1 168 ? 1.592 10.102 -1.851 1.00 91.12 168 PHE A C 1
ATOM 1265 O O . PHE A 1 168 ? 0.860 9.704 -0.941 1.00 91.12 168 PHE A O 1
ATOM 1272 N N . PRO A 1 169 ? 1.360 9.718 -3.126 1.00 92.50 169 PRO A N 1
ATOM 1273 C CA . PRO A 1 169 ? 0.402 8.655 -3.404 1.00 92.50 169 PRO A CA 1
ATOM 1274 C C . PRO A 1 169 ? 0.906 7.319 -2.847 1.00 92.50 169 PRO A C 1
ATOM 1276 O O . PRO A 1 169 ? 2.110 7.091 -2.720 1.00 92.50 169 PRO A O 1
ATOM 1279 N N . LEU A 1 170 ? -0.021 6.405 -2.556 1.00 94.00 170 LEU A N 1
ATOM 1280 C CA . LEU A 1 170 ? 0.332 5.005 -2.346 1.00 94.00 170 LEU A CA 1
ATOM 1281 C C . LEU A 1 170 ? 0.824 4.432 -3.681 1.00 94.00 170 LEU A C 1
ATOM 1283 O O . LEU A 1 170 ? 0.025 4.227 -4.590 1.00 94.00 170 LEU A O 1
ATOM 1287 N N . VAL A 1 171 ? 2.128 4.192 -3.787 1.00 93.31 171 VAL A N 1
ATOM 1288 C CA . VAL A 1 171 ? 2.770 3.558 -4.945 1.00 93.31 171 VAL A CA 1
ATOM 1289 C C . VAL A 1 171 ? 3.266 2.188 -4.515 1.00 93.31 171 VAL A C 1
ATOM 1291 O O . VAL A 1 171 ? 3.941 2.062 -3.492 1.00 93.31 171 VAL A O 1
ATOM 1294 N N . PHE A 1 172 ? 2.913 1.164 -5.287 1.00 93.06 172 PHE A N 1
ATOM 1295 C CA . PHE A 1 172 ? 3.344 -0.207 -5.049 1.00 93.06 172 PHE A CA 1
ATOM 1296 C C . PHE A 1 172 ? 3.803 -0.787 -6.382 1.00 93.06 172 PHE A C 1
ATOM 1298 O O . PHE A 1 172 ? 2.993 -1.068 -7.260 1.00 93.06 172 PHE A O 1
ATOM 1305 N N . GLU A 1 173 ? 5.113 -0.938 -6.530 1.00 89.62 173 GLU A N 1
ATOM 1306 C CA . GLU A 1 173 ? 5.759 -1.360 -7.769 1.00 89.62 173 GLU A CA 1
ATOM 1307 C C . GLU A 1 173 ? 6.696 -2.532 -7.491 1.00 89.62 173 GLU A C 1
ATOM 1309 O O . GLU A 1 173 ? 7.249 -2.652 -6.392 1.00 89.62 173 GLU A O 1
ATOM 1314 N N . ASN A 1 174 ? 6.934 -3.375 -8.495 1.00 80.38 174 ASN A N 1
ATOM 1315 C CA . ASN A 1 174 ? 7.998 -4.363 -8.388 1.00 80.38 174 ASN A CA 1
ATOM 1316 C C . ASN A 1 174 ? 9.366 -3.666 -8.439 1.00 80.38 174 ASN A C 1
ATOM 1318 O O . ASN A 1 174 ? 9.683 -2.894 -9.342 1.00 80.38 174 ASN A O 1
ATOM 1322 N N . GLN A 1 175 ? 10.198 -3.890 -7.425 1.00 67.12 175 GLN A N 1
ATOM 1323 C CA . GLN A 1 175 ? 11.481 -3.203 -7.381 1.00 67.12 175 GLN A CA 1
ATOM 1324 C C . GLN A 1 175 ? 12.530 -3.856 -8.281 1.00 67.12 175 GLN A C 1
ATOM 1326 O O . GLN A 1 175 ? 12.679 -5.074 -8.367 1.00 67.12 175 GLN A O 1
ATOM 1331 N N . TYR A 1 176 ? 13.308 -2.968 -8.896 1.00 60.97 176 TYR A N 1
ATOM 1332 C CA . TYR A 1 176 ? 14.548 -3.206 -9.617 1.00 60.97 176 TYR A CA 1
ATOM 1333 C C . TYR A 1 176 ? 15.550 -3.989 -8.758 1.00 60.97 176 TYR A C 1
ATOM 1335 O O . TYR A 1 176 ? 16.178 -3.443 -7.849 1.00 60.97 176 TYR A O 1
ATOM 1343 N N . ILE A 1 177 ? 15.760 -5.262 -9.084 1.00 65.81 177 ILE A N 1
ATOM 1344 C CA . ILE A 1 177 ? 16.889 -6.018 -8.545 1.00 65.81 177 ILE A CA 1
ATOM 1345 C C . ILE A 1 177 ? 18.071 -5.847 -9.504 1.00 65.81 177 ILE A C 1
ATOM 1347 O O . ILE A 1 177 ? 17.963 -6.045 -10.717 1.00 65.81 177 ILE A O 1
ATOM 1351 N N . GLN A 1 178 ? 19.220 -5.460 -8.951 1.00 71.19 178 GLN A N 1
ATOM 1352 C CA . GLN A 1 178 ? 20.496 -5.445 -9.657 1.00 71.19 178 GLN A CA 1
ATOM 1353 C C . GLN A 1 178 ? 21.428 -6.462 -9.019 1.00 71.19 178 GLN A C 1
ATOM 1355 O O . GLN A 1 178 ? 21.740 -6.379 -7.832 1.00 71.19 178 GLN A O 1
ATOM 1360 N N . VAL A 1 179 ? 21.942 -7.377 -9.831 1.00 80.00 179 VAL A N 1
ATOM 1361 C CA . VAL A 1 179 ? 22.971 -8.320 -9.407 1.00 80.00 179 VAL A CA 1
ATOM 1362 C C . VAL A 1 179 ? 24.312 -7.860 -9.958 1.00 80.00 179 VAL A C 1
ATOM 1364 O O . VAL A 1 179 ? 24.468 -7.618 -11.154 1.00 80.00 179 VAL A O 1
ATOM 1367 N N . THR A 1 180 ? 25.292 -7.719 -9.065 1.00 85.56 180 THR A N 1
ATOM 1368 C CA . THR A 1 180 ? 26.687 -7.441 -9.419 1.00 85.56 180 THR A CA 1
ATOM 1369 C C . THR A 1 180 ? 27.528 -8.676 -9.141 1.00 85.56 180 THR A C 1
ATOM 1371 O O . THR A 1 180 ? 27.586 -9.143 -8.007 1.00 85.56 180 THR A O 1
ATOM 1374 N N . ILE A 1 181 ? 28.205 -9.177 -10.169 1.00 87.12 181 ILE A N 1
ATOM 1375 C CA . ILE A 1 181 ? 29.075 -10.350 -10.111 1.00 87.12 181 ILE A CA 1
ATOM 1376 C C . ILE A 1 181 ? 30.503 -9.874 -10.363 1.00 87.12 181 ILE A C 1
ATOM 1378 O O . ILE A 1 181 ? 30.784 -9.228 -11.373 1.00 87.12 181 ILE A O 1
ATOM 1382 N N . LEU A 1 182 ? 31.403 -10.168 -9.429 1.00 88.94 182 LEU A N 1
ATOM 1383 C CA . LEU A 1 182 ? 32.828 -9.852 -9.534 1.00 88.94 182 LEU A CA 1
ATOM 1384 C C . LEU A 1 182 ? 33.622 -11.104 -9.912 1.00 88.94 182 LEU A C 1
ATOM 1386 O O . LEU A 1 182 ? 33.216 -12.220 -9.598 1.00 88.94 182 LEU A O 1
ATOM 1390 N N . GLY A 1 183 ? 34.768 -10.912 -10.564 1.00 87.50 183 GLY A N 1
ATOM 1391 C CA . GLY A 1 183 ? 35.635 -12.007 -11.008 1.00 87.50 183 GLY A CA 1
ATOM 1392 C C . GLY A 1 183 ? 35.216 -12.642 -12.336 1.00 87.50 183 GLY A C 1
ATOM 1393 O O . GLY A 1 183 ? 35.724 -13.701 -12.698 1.00 87.50 183 GLY A O 1
ATOM 1394 N N . VAL A 1 184 ? 34.319 -12.003 -13.093 1.00 92.44 184 VAL A N 1
ATOM 1395 C CA . VAL A 1 184 ? 34.010 -12.408 -14.469 1.00 92.44 184 VAL A CA 1
ATOM 1396 C C . VAL A 1 184 ? 35.183 -11.966 -15.347 1.00 92.44 184 VAL A C 1
ATOM 1398 O O . VAL A 1 184 ? 35.317 -10.788 -15.654 1.00 92.44 184 VAL A O 1
ATOM 1401 N N . VAL A 1 185 ? 36.086 -12.897 -15.673 1.00 91.94 185 VAL A N 1
ATOM 1402 C C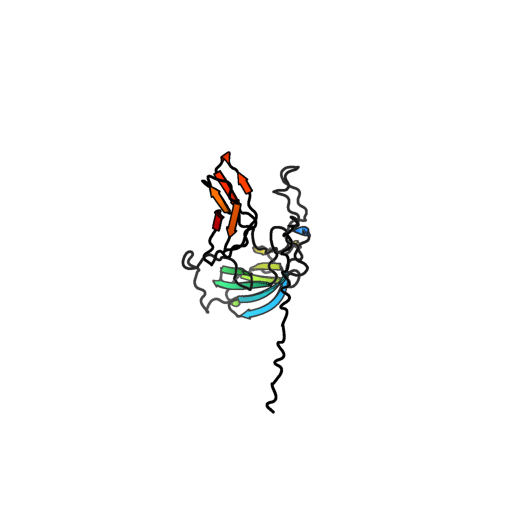A . VAL A 1 185 ? 37.397 -12.600 -16.295 1.00 91.94 185 VAL A CA 1
ATOM 1403 C C . VAL A 1 185 ? 37.268 -12.085 -17.733 1.00 91.94 185 VAL A C 1
ATOM 1405 O O . VAL A 1 185 ? 38.035 -11.221 -18.166 1.00 91.94 185 VAL A O 1
ATOM 1408 N N . HIS A 1 186 ? 36.294 -12.606 -18.476 1.00 93.25 186 HIS A N 1
ATOM 1409 C CA . HIS A 1 186 ? 36.035 -12.249 -19.867 1.00 93.25 186 HIS A CA 1
ATOM 1410 C C . HIS A 1 186 ? 34.633 -11.669 -20.007 1.00 93.25 186 HIS A C 1
ATOM 1412 O O . HIS A 1 186 ? 33.709 -12.121 -19.337 1.00 93.25 186 HIS A O 1
ATOM 1418 N N . LYS A 1 187 ? 34.470 -10.678 -20.894 1.00 94.06 187 LYS A N 1
ATOM 1419 C CA . LYS A 1 187 ? 33.151 -10.115 -21.196 1.00 94.06 187 LYS A CA 1
ATOM 1420 C C . LYS A 1 187 ? 32.249 -11.240 -21.727 1.00 94.06 187 LYS A C 1
ATOM 1422 O O . LYS A 1 187 ? 32.617 -11.812 -22.754 1.00 94.06 187 LYS A O 1
ATOM 1427 N N . PRO A 1 188 ? 31.097 -11.519 -21.095 1.00 95.38 188 PRO A N 1
ATOM 1428 C CA . PRO A 1 188 ? 30.175 -12.521 -21.608 1.00 95.38 188 PRO A CA 1
ATOM 1429 C C . PRO A 1 188 ? 29.677 -12.175 -23.011 1.00 95.38 188 PRO A C 1
ATOM 1431 O O . PRO A 1 188 ? 29.541 -11.011 -23.373 1.00 95.38 188 PRO A O 1
ATOM 1434 N N . SER A 1 189 ? 29.369 -13.176 -23.810 1.00 95.25 189 SER A N 1
ATOM 1435 C CA . SER A 1 189 ? 28.596 -13.033 -25.044 1.00 95.25 189 SER A CA 1
ATOM 1436 C C . SER A 1 189 ? 27.098 -12.903 -24.753 1.00 95.25 189 SER A C 1
ATOM 1438 O O . SER A 1 189 ? 26.399 -12.145 -25.421 1.00 95.25 189 SER A O 1
ATOM 1440 N N . GLU A 1 190 ? 26.634 -13.575 -23.700 1.00 95.00 190 GLU A N 1
ATOM 1441 C CA . GLU A 1 190 ? 25.237 -13.670 -23.287 1.00 95.00 190 GLU A CA 1
ATOM 1442 C C . GLU A 1 190 ? 25.162 -13.811 -21.762 1.00 95.00 190 GLU A C 1
ATOM 1444 O O . GLU A 1 190 ? 26.032 -14.434 -21.145 1.00 95.00 190 GLU A O 1
ATOM 1449 N N . VAL A 1 191 ? 24.115 -13.244 -21.163 1.00 92.06 191 VAL A N 1
ATOM 1450 C CA . VAL A 1 191 ? 23.765 -13.460 -19.757 1.00 92.06 191 VAL A CA 1
ATOM 1451 C C . VAL A 1 191 ? 22.311 -13.900 -19.687 1.00 92.06 191 VAL A C 1
ATOM 1453 O O . VAL A 1 191 ? 21.432 -13.224 -20.223 1.00 92.06 191 VAL A O 1
ATOM 1456 N N . LEU A 1 192 ? 22.078 -15.030 -19.030 1.00 90.31 192 LEU A N 1
ATOM 1457 C CA . LEU A 1 192 ? 20.773 -15.637 -18.835 1.00 90.31 192 LEU A CA 1
ATOM 1458 C C . LEU A 1 192 ? 20.367 -15.505 -17.370 1.00 90.31 192 LEU A C 1
ATOM 1460 O O . LEU A 1 192 ? 21.161 -15.783 -16.472 1.00 90.31 192 LEU A O 1
ATOM 1464 N N . VAL A 1 193 ? 19.121 -15.122 -17.122 1.00 86.12 193 VAL A N 1
ATOM 1465 C CA . VAL A 1 193 ? 18.525 -15.079 -15.786 1.00 86.12 193 VAL A CA 1
ATOM 1466 C C . VAL A 1 193 ? 17.236 -15.880 -15.824 1.00 86.12 193 VAL A C 1
ATOM 1468 O O . VAL A 1 193 ? 16.340 -15.566 -16.600 1.00 86.12 193 VAL A O 1
ATOM 1471 N N . GLY A 1 194 ? 17.169 -16.964 -15.049 1.00 85.06 194 GLY A N 1
ATOM 1472 C CA . GLY A 1 194 ? 16.034 -17.894 -15.097 1.00 85.06 194 GLY A CA 1
ATOM 1473 C C . GLY A 1 194 ? 15.862 -18.590 -16.456 1.00 85.06 194 GLY A C 1
ATOM 1474 O O . GLY A 1 194 ? 14.776 -19.064 -16.763 1.00 85.06 194 GLY A O 1
ATOM 1475 N N . GLY A 1 195 ? 16.918 -18.640 -17.277 1.00 84.38 195 GLY A N 1
ATOM 1476 C CA . GLY A 1 195 ? 16.879 -19.176 -18.642 1.00 84.38 195 GLY A CA 1
ATOM 1477 C C . GLY A 1 195 ? 16.555 -18.146 -19.732 1.00 84.38 195 GLY A C 1
ATOM 1478 O O . GLY A 1 195 ? 16.628 -18.486 -20.910 1.00 84.38 195 GLY A O 1
ATOM 1479 N N . GLU A 1 196 ? 16.263 -16.893 -19.377 1.00 83.38 196 GLU A N 1
ATOM 1480 C CA . GLU A 1 196 ? 15.992 -15.821 -20.341 1.00 83.38 196 GLU A CA 1
ATOM 1481 C C . GLU A 1 196 ? 17.186 -14.884 -20.529 1.00 83.38 196 GLU A C 1
ATOM 1483 O O . GLU A 1 196 ? 17.823 -14.476 -19.557 1.00 83.38 196 GLU A O 1
ATOM 1488 N N . GLY A 1 197 ? 17.450 -14.474 -21.771 1.00 86.38 197 GLY A N 1
ATOM 1489 C CA . GLY A 1 197 ? 18.482 -13.485 -22.084 1.00 86.38 197 GLY A CA 1
ATOM 1490 C C . GLY A 1 197 ? 18.179 -12.113 -21.485 1.00 86.38 197 GLY A C 1
ATOM 1491 O O . GLY A 1 197 ? 17.076 -11.591 -21.643 1.00 86.38 197 GLY A O 1
ATOM 1492 N N . LYS A 1 198 ? 19.169 -11.508 -20.818 1.00 87.06 198 LYS A N 1
ATOM 1493 C CA . LYS A 1 198 ? 19.057 -10.165 -20.227 1.00 87.06 198 LYS A CA 1
ATOM 1494 C C . LYS A 1 198 ? 20.175 -9.239 -20.699 1.00 87.06 198 LYS A C 1
ATOM 1496 O O . LYS A 1 198 ? 21.320 -9.642 -20.912 1.00 87.06 198 LYS A O 1
ATOM 1501 N N . THR A 1 199 ? 19.843 -7.955 -20.818 1.00 87.31 199 THR A N 1
ATOM 1502 C CA . THR A 1 199 ? 20.832 -6.892 -21.027 1.00 87.31 199 THR A CA 1
ATOM 1503 C C . THR A 1 199 ? 21.704 -6.725 -19.788 1.00 87.31 199 THR A C 1
ATOM 1505 O O . THR A 1 199 ? 21.200 -6.728 -18.664 1.00 87.31 199 THR A O 1
ATOM 1508 N N . TYR A 1 200 ? 23.004 -6.525 -19.987 1.00 90.00 200 TYR A N 1
ATOM 1509 C CA . TYR A 1 200 ? 23.973 -6.390 -18.904 1.00 90.00 200 TYR A CA 1
ATOM 1510 C C . TYR A 1 200 ? 25.018 -5.311 -19.221 1.00 90.00 200 TYR A C 1
ATOM 1512 O O . TYR A 1 200 ? 25.226 -4.935 -20.377 1.00 90.00 200 TYR A O 1
ATOM 1520 N N . SER A 1 201 ? 25.719 -4.838 -18.190 1.00 90.56 201 SER A N 1
ATOM 1521 C CA . SER A 1 201 ? 26.925 -4.017 -18.331 1.00 90.56 201 SER A CA 1
ATOM 1522 C C . SER A 1 201 ? 28.146 -4.755 -17.784 1.00 90.56 201 SER A C 1
ATOM 1524 O O . SER A 1 201 ? 28.044 -5.527 -16.834 1.00 90.56 201 SER A O 1
ATOM 1526 N N . TYR A 1 202 ? 29.310 -4.557 -18.406 1.00 92.25 202 TYR A N 1
ATOM 1527 C CA . TYR A 1 202 ? 30.549 -5.230 -18.018 1.00 92.25 202 TYR A CA 1
ATOM 1528 C C . TYR A 1 202 ? 31.717 -4.244 -17.957 1.00 92.25 202 TYR A C 1
ATOM 1530 O O . TYR A 1 202 ? 32.021 -3.571 -18.943 1.00 92.25 202 TYR A O 1
ATOM 1538 N N . ALA A 1 203 ? 32.392 -4.191 -16.810 1.00 91.69 203 ALA A N 1
ATOM 1539 C CA . ALA A 1 203 ? 33.584 -3.390 -16.569 1.00 91.69 203 ALA A CA 1
ATOM 1540 C C . ALA A 1 203 ? 34.811 -4.305 -16.449 1.00 91.69 203 ALA A C 1
ATOM 1542 O O . ALA A 1 203 ? 35.129 -4.819 -15.375 1.00 91.69 203 ALA A O 1
ATOM 1543 N N . GLY A 1 204 ? 35.519 -4.483 -17.569 1.00 88.00 204 GLY A N 1
ATOM 1544 C CA . GLY A 1 204 ? 36.675 -5.379 -17.691 1.00 88.00 204 GLY A CA 1
ATOM 1545 C C . GLY A 1 204 ? 37.801 -5.154 -16.675 1.00 88.00 204 GLY A C 1
ATOM 1546 O O . GLY A 1 204 ? 38.222 -6.130 -16.059 1.00 88.00 204 GLY A O 1
ATOM 1547 N N . PRO A 1 205 ? 38.255 -3.910 -16.415 1.00 89.56 205 PRO A N 1
ATOM 1548 C CA . PRO A 1 205 ? 39.300 -3.653 -15.417 1.00 89.56 205 PRO A CA 1
ATOM 1549 C C . PRO A 1 205 ? 38.932 -4.106 -13.998 1.00 89.56 205 PRO A C 1
ATOM 1551 O O . PRO A 1 205 ? 39.811 -4.380 -13.191 1.00 89.56 205 PRO A O 1
ATOM 1554 N N . GLN A 1 206 ? 37.635 -4.179 -13.698 1.00 84.75 206 GLN A N 1
ATOM 1555 C CA . GLN A 1 206 ? 37.104 -4.610 -12.405 1.00 84.75 206 GLN A CA 1
ATOM 1556 C C . GLN A 1 206 ? 36.618 -6.065 -12.434 1.00 84.75 206 GLN A C 1
ATOM 1558 O O . GLN A 1 206 ? 36.146 -6.555 -11.411 1.00 84.75 206 GLN A O 1
ATOM 1563 N N . GLN A 1 207 ? 36.677 -6.732 -13.598 1.00 92.75 207 GLN A N 1
ATOM 1564 C CA . GLN A 1 207 ? 36.061 -8.043 -13.842 1.00 92.75 207 GLN A CA 1
ATOM 1565 C C . GLN A 1 207 ? 34.620 -8.096 -13.315 1.00 92.75 207 GLN A C 1
ATOM 1567 O O . GLN A 1 207 ? 34.198 -9.052 -12.664 1.00 92.75 207 GLN A O 1
ATOM 1572 N N . LYS A 1 208 ? 33.889 -6.998 -13.530 1.00 91.19 208 LYS A N 1
ATOM 1573 C CA . LYS A 1 208 ? 32.588 -6.736 -12.921 1.00 91.19 208 LYS A CA 1
ATOM 1574 C C . LYS A 1 208 ? 31.503 -6.838 -13.977 1.00 91.19 208 LYS A C 1
ATOM 1576 O O . LYS A 1 208 ? 31.479 -6.047 -14.916 1.00 91.19 208 LYS A O 1
ATOM 1581 N N . LEU A 1 209 ? 30.586 -7.772 -13.785 1.00 89.62 209 LEU A N 1
ATOM 1582 C CA . LEU A 1 209 ? 29.355 -7.922 -14.545 1.00 89.62 209 LEU A CA 1
ATOM 1583 C C . LEU A 1 209 ? 28.191 -7.375 -13.715 1.00 89.62 209 LEU A C 1
ATOM 1585 O O . LEU A 1 209 ? 28.068 -7.694 -12.536 1.00 89.62 209 LEU A O 1
ATOM 1589 N N . VAL A 1 210 ? 27.339 -6.553 -14.316 1.00 86.62 210 VAL A N 1
ATOM 1590 C CA . VAL A 1 210 ? 26.134 -6.024 -13.674 1.00 86.62 210 VAL A CA 1
ATOM 1591 C C . VAL A 1 210 ? 24.938 -6.347 -14.548 1.00 86.62 210 VAL A C 1
ATOM 1593 O O . VAL A 1 210 ? 24.882 -5.930 -15.707 1.00 86.62 210 VAL A O 1
ATOM 1596 N N . VAL A 1 211 ? 23.983 -7.066 -13.974 1.00 86.62 211 VAL A N 1
ATOM 1597 C CA . VAL A 1 211 ? 22.691 -7.343 -14.593 1.00 86.62 211 VAL A CA 1
ATOM 1598 C C . VAL A 1 211 ? 21.643 -6.574 -13.807 1.00 86.62 211 VAL A C 1
ATOM 1600 O O . VAL A 1 211 ? 21.550 -6.694 -12.586 1.00 86.62 211 VAL A O 1
ATOM 1603 N N . SER A 1 212 ? 20.908 -5.741 -14.519 1.00 77.69 212 SER A N 1
ATOM 1604 C CA . SER A 1 212 ? 20.006 -4.734 -13.974 1.00 77.69 212 SER A CA 1
ATOM 1605 C C . SER A 1 212 ? 18.583 -5.008 -14.432 1.00 77.69 212 SER A C 1
ATOM 1607 O O . SER A 1 212 ? 18.383 -5.772 -15.376 1.00 77.69 212 SER A O 1
ATOM 1609 N N . LYS A 1 213 ? 17.605 -4.338 -13.810 1.00 67.00 213 LYS A N 1
ATOM 1610 C CA . LYS A 1 213 ? 16.178 -4.479 -14.144 1.00 67.00 213 LYS A CA 1
ATOM 1611 C C . LYS A 1 213 ? 15.705 -5.931 -14.037 1.00 67.00 213 LYS A C 1
ATOM 1613 O O . LYS A 1 213 ? 14.935 -6.409 -14.864 1.00 67.00 213 LYS A O 1
ATOM 1618 N N . LEU A 1 214 ? 16.218 -6.654 -13.045 1.00 67.25 214 LEU A N 1
ATOM 1619 C CA . LEU A 1 214 ? 15.805 -8.026 -12.823 1.00 67.25 214 LEU A CA 1
ATOM 1620 C C . LEU A 1 214 ? 14.469 -8.029 -12.080 1.00 67.25 214 LEU A C 1
ATOM 1622 O O . LEU A 1 214 ? 14.381 -7.507 -10.971 1.00 67.25 214 LEU A O 1
ATOM 1626 N N . ALA A 1 215 ? 13.460 -8.644 -12.689 1.00 65.06 215 ALA A N 1
ATOM 1627 C CA . ALA A 1 215 ? 12.224 -9.044 -12.031 1.00 65.06 215 ALA A CA 1
ATOM 1628 C C . ALA A 1 215 ? 12.383 -10.509 -11.604 1.00 65.06 215 ALA A C 1
ATOM 1630 O O . ALA A 1 215 ? 12.080 -11.427 -12.364 1.00 65.06 215 ALA A O 1
ATOM 1631 N N . LEU A 1 216 ? 12.983 -10.730 -10.432 1.00 66.56 216 LEU A N 1
ATOM 1632 C CA . LEU A 1 216 ? 13.199 -12.071 -9.889 1.00 66.56 216 LEU A CA 1
ATOM 1633 C C . LEU A 1 216 ? 12.132 -12.397 -8.855 1.00 66.56 216 LEU A C 1
ATOM 1635 O O . LEU A 1 216 ? 11.962 -11.645 -7.898 1.00 66.56 216 LEU A O 1
ATOM 1639 N N . ASP A 1 217 ? 11.500 -13.560 -8.998 1.00 65.94 217 ASP A N 1
ATOM 1640 C CA . ASP A 1 217 ? 10.809 -14.190 -7.878 1.00 65.94 217 ASP A CA 1
ATOM 1641 C C . ASP A 1 217 ? 11.859 -14.695 -6.879 1.00 65.94 217 ASP A C 1
ATOM 1643 O O . ASP A 1 217 ? 12.566 -15.678 -7.120 1.00 65.94 217 ASP A O 1
ATOM 1647 N N . LEU A 1 218 ? 11.985 -13.979 -5.764 1.00 68.69 218 LEU A N 1
ATOM 1648 C CA . LEU A 1 218 ? 12.914 -14.302 -4.684 1.00 68.69 218 LEU A CA 1
ATOM 1649 C C . LEU A 1 218 ? 12.394 -15.415 -3.759 1.00 68.69 218 LEU A C 1
ATOM 1651 O O . LEU A 1 218 ? 13.138 -15.874 -2.892 1.00 68.69 218 LEU A O 1
ATOM 1655 N N . ASN A 1 219 ? 11.149 -15.863 -3.936 1.00 63.69 219 ASN A N 1
ATOM 1656 C CA . ASN A 1 219 ? 10.610 -17.023 -3.229 1.00 63.69 219 ASN A CA 1
ATOM 1657 C C . ASN A 1 219 ? 11.014 -18.345 -3.910 1.00 63.69 219 ASN A C 1
ATOM 1659 O O . ASN A 1 219 ? 10.999 -19.404 -3.278 1.00 63.69 219 ASN A O 1
ATOM 1663 N N . GLY A 1 220 ? 11.404 -18.290 -5.187 1.00 68.81 220 GLY A N 1
ATOM 1664 C CA . GLY A 1 220 ? 11.869 -19.423 -5.980 1.00 68.81 220 GLY A CA 1
ATOM 1665 C C . GLY A 1 220 ? 13.392 -19.511 -6.112 1.00 68.81 220 GLY A C 1
ATOM 1666 O O . GLY A 1 220 ? 14.149 -18.588 -5.812 1.00 68.81 220 GLY A O 1
ATOM 1667 N N . ARG A 1 221 ? 13.878 -20.651 -6.621 1.00 74.38 221 ARG A N 1
ATOM 1668 C CA . ARG A 1 221 ? 15.284 -20.775 -7.028 1.00 74.38 221 ARG A CA 1
ATOM 1669 C C . ARG A 1 221 ? 15.453 -20.167 -8.417 1.00 74.38 221 ARG A C 1
ATOM 1671 O O . ARG A 1 221 ? 14.936 -20.707 -9.388 1.00 74.38 221 ARG A O 1
ATOM 1678 N N . THR A 1 222 ? 16.241 -19.103 -8.511 1.00 79.75 222 THR A N 1
ATOM 1679 C CA . THR A 1 222 ? 16.659 -18.511 -9.786 1.00 79.75 222 THR A CA 1
ATOM 1680 C C . THR A 1 222 ? 18.141 -18.780 -10.043 1.00 79.75 222 THR A C 1
ATOM 1682 O O . THR A 1 222 ? 18.936 -18.846 -9.103 1.00 79.75 222 THR A O 1
ATOM 1685 N N . THR A 1 223 ? 18.520 -18.925 -11.314 1.00 86.88 223 THR A N 1
ATOM 1686 C CA . THR A 1 223 ? 19.922 -19.098 -11.728 1.00 86.88 223 THR A CA 1
ATOM 1687 C C . THR A 1 223 ? 20.322 -17.962 -12.658 1.00 86.88 223 THR A C 1
ATOM 1689 O O . THR A 1 223 ? 19.540 -17.567 -13.522 1.00 86.88 223 THR A O 1
ATOM 1692 N N . ILE A 1 224 ? 21.535 -17.443 -12.468 1.00 87.44 224 ILE A N 1
ATOM 1693 C CA . ILE A 1 224 ? 22.166 -16.483 -13.372 1.00 87.44 224 ILE A CA 1
ATOM 1694 C C . ILE A 1 224 ? 23.351 -17.189 -14.021 1.00 87.44 224 ILE A C 1
ATOM 1696 O O . ILE A 1 224 ? 24.255 -17.646 -13.322 1.00 87.44 224 ILE A O 1
ATOM 1700 N N . GLU A 1 225 ? 23.333 -17.279 -15.344 1.00 91.38 225 GLU A N 1
ATOM 1701 C CA . GLU A 1 225 ? 24.353 -17.949 -16.149 1.00 91.38 225 GLU A CA 1
ATOM 1702 C C . GLU A 1 225 ? 24.938 -16.967 -17.162 1.00 91.38 225 GLU A C 1
ATOM 1704 O O . GLU A 1 225 ? 24.261 -16.050 -17.623 1.00 91.38 225 GLU A O 1
ATOM 1709 N N . TRP A 1 226 ? 26.204 -17.146 -17.523 1.00 92.12 226 TRP A N 1
ATOM 1710 C CA . TRP A 1 226 ? 26.859 -16.337 -18.545 1.00 92.12 226 TRP A CA 1
ATOM 1711 C C . TRP A 1 226 ? 27.831 -17.193 -19.354 1.00 92.12 226 TRP A C 1
ATOM 1713 O O . TRP A 1 226 ? 28.432 -18.126 -18.817 1.00 92.12 226 TRP A O 1
ATOM 1723 N N . LYS A 1 227 ? 27.953 -16.885 -20.648 1.00 87.88 227 LYS A N 1
ATOM 1724 C CA . LYS A 1 227 ? 28.813 -17.603 -21.603 1.00 87.88 227 LYS A CA 1
ATOM 1725 C C . LYS A 1 227 ? 29.889 -16.695 -22.163 1.00 87.88 227 LYS A C 1
ATOM 1727 O O . LYS A 1 227 ? 29.511 -15.625 -22.697 1.00 87.88 227 LYS A O 1
#